Protein AF-A0A7W8XB85-F1 (afdb_monomer_lite)

Radius of gyration: 30.79 Å; chains: 1; bounding box: 82×62×86 Å

Organism: NCBI:txid56731

Foldseek 3Di:
DDDPPPPLADPVVLVLLLLLLLLLLLCLVVNLVDDFPLDDPTPSVVVCVVLQNDPVSSVVSNVSNVVVSVVCPDPVNLVVLVVVCVVVVHDDDPVSSRNSSSVVSVVSSVVSNPCVVRRVNYPLLCDSSSVNDPPPPPPPPDDDDDDDDDDDDDDDDDDDDDDDDDDDDDDDDDDDDDDDDDDDDDDDDDDDDD

Sequence (194 aa):
MAKRNGRGGDVVEMELDLEAGWACQLLAKFGARSDLNLDGDCPGL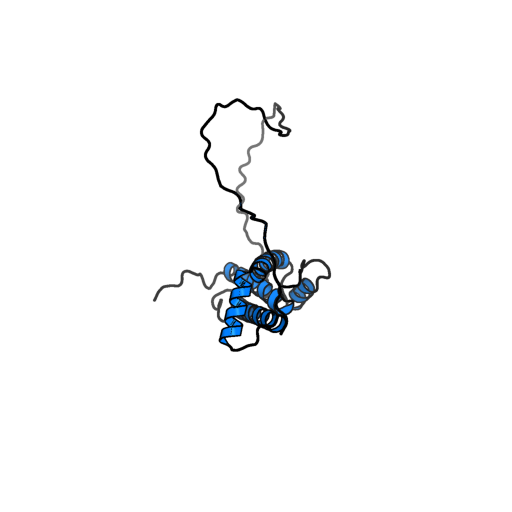TYLLKNGVPASHVDVIRANYLAELTIARSAGFEDGIRRLIYQFDIADTAVNRERAMSKMFEGRAAALLDIDDRHDLVDRSLSEFTGGGRSNKFVVEGKPVEVEPVAASSLMLAKESKPAPTATGYPAARENRLPRPLTARGAERQNGSG

Structure (mmCIF, N/CA/C/O backbone):
data_AF-A0A7W8XB85-F1
#
_entry.id   AF-A0A7W8XB85-F1
#
loop_
_atom_site.group_PDB
_atom_site.id
_atom_site.type_symbol
_atom_site.label_atom_id
_atom_site.label_alt_id
_atom_site.label_comp_id
_atom_site.label_asym_id
_atom_site.label_entity_id
_atom_site.label_seq_id
_atom_site.pdbx_PDB_ins_code
_atom_site.Cartn_x
_atom_site.Cartn_y
_atom_site.Cartn_z
_atom_site.occupancy
_atom_site.B_iso_or_equiv
_atom_site.auth_seq_id
_atom_site.auth_comp_id
_atom_site.auth_asym_id
_atom_site.auth_atom_id
_atom_site.pdbx_PDB_model_num
ATOM 1 N N . MET A 1 1 ? -15.707 17.750 -22.652 1.00 37.41 1 MET A N 1
ATOM 2 C CA . MET A 1 1 ? -14.739 16.705 -22.260 1.00 37.41 1 MET A CA 1
ATOM 3 C C . MET A 1 1 ? -13.439 17.389 -21.878 1.00 37.41 1 MET A C 1
ATOM 5 O O . MET A 1 1 ? -12.815 17.995 -22.739 1.00 37.41 1 MET A O 1
ATOM 9 N N . ALA A 1 2 ? -13.095 17.402 -20.592 1.00 37.44 2 ALA A N 1
ATOM 10 C CA . ALA A 1 2 ? -11.844 17.986 -20.123 1.00 37.44 2 ALA A CA 1
ATOM 11 C C . ALA A 1 2 ? -10.722 16.967 -20.344 1.00 37.44 2 ALA A C 1
ATOM 13 O O . ALA A 1 2 ? -10.790 15.847 -19.844 1.00 37.44 2 ALA A O 1
ATOM 14 N N . LYS A 1 3 ? -9.718 17.350 -21.133 1.00 45.84 3 LYS A N 1
ATOM 15 C CA . LYS A 1 3 ? -8.483 16.589 -21.314 1.00 45.84 3 LYS A CA 1
ATOM 16 C C . LYS A 1 3 ? -7.807 16.544 -19.941 1.00 45.84 3 LYS A C 1
ATOM 18 O O . LYS A 1 3 ? -7.410 17.580 -19.415 1.00 45.84 3 LYS A O 1
ATOM 23 N N . ARG A 1 4 ? -7.806 15.372 -19.307 1.00 50.88 4 ARG A N 1
ATOM 24 C CA . ARG A 1 4 ? -7.157 15.143 -18.014 1.00 50.88 4 ARG A CA 1
ATOM 25 C C . ARG A 1 4 ? -5.666 15.402 -18.240 1.00 50.88 4 ARG A C 1
ATOM 27 O O . ARG A 1 4 ? -5.024 14.650 -18.956 1.00 50.88 4 ARG A O 1
ATOM 34 N N . ASN A 1 5 ? -5.134 16.497 -17.704 1.00 45.38 5 ASN A N 1
ATOM 35 C CA . ASN A 1 5 ? -3.742 16.921 -17.911 1.00 45.38 5 ASN A CA 1
ATOM 36 C C . ASN A 1 5 ? -2.712 16.055 -17.154 1.00 45.38 5 ASN A C 1
ATOM 38 O O . ASN A 1 5 ? -1.579 16.484 -16.971 1.00 45.38 5 ASN A O 1
ATOM 42 N N . GLY A 1 6 ? -3.075 14.844 -16.726 1.00 51.81 6 GLY A N 1
ATOM 43 C CA . GLY A 1 6 ? -2.081 13.826 -16.411 1.00 51.81 6 GLY A CA 1
ATOM 44 C C . GLY A 1 6 ? -1.665 13.197 -17.730 1.00 51.81 6 GLY A C 1
ATOM 45 O O . GLY A 1 6 ? -2.524 12.700 -18.460 1.00 51.81 6 GLY A O 1
ATOM 46 N N . ARG A 1 7 ? -0.379 13.240 -18.082 1.00 60.97 7 ARG A N 1
ATOM 47 C CA . ARG A 1 7 ? 0.132 12.370 -19.144 1.00 60.97 7 ARG A CA 1
ATOM 48 C C . ARG A 1 7 ? -0.068 10.934 -18.652 1.00 60.97 7 ARG A C 1
ATOM 50 O O . ARG A 1 7 ? 0.812 10.396 -18.006 1.00 60.97 7 ARG A O 1
ATOM 57 N N . GLY A 1 8 ? -1.196 10.303 -18.975 1.00 59.91 8 GLY A N 1
ATOM 58 C CA . GLY A 1 8 ? -1.453 8.883 -18.681 1.00 59.91 8 GLY A CA 1
ATOM 59 C C . GLY A 1 8 ? -0.491 7.913 -19.383 1.00 59.91 8 GLY A C 1
ATOM 60 O O . GLY A 1 8 ? -0.715 6.716 -19.359 1.00 59.91 8 GLY A O 1
ATOM 61 N N . GLY A 1 9 ? 0.551 8.435 -20.038 1.00 71.44 9 GLY A N 1
ATOM 62 C CA . GLY A 1 9 ? 1.667 7.690 -20.608 1.00 71.44 9 GLY A CA 1
ATOM 63 C C . GLY A 1 9 ? 3.018 8.043 -19.970 1.00 71.44 9 GLY A C 1
ATOM 64 O O . GLY A 1 9 ? 4.046 7.765 -20.579 1.00 71.44 9 GLY A O 1
ATOM 65 N N . ASP A 1 10 ? 3.047 8.716 -18.811 1.00 86.50 10 ASP A N 1
ATOM 66 C CA . ASP A 1 10 ? 4.295 9.008 -18.098 1.00 86.50 10 ASP A CA 1
ATOM 67 C C . ASP A 1 10 ? 4.676 7.862 -17.151 1.00 86.50 10 ASP A C 1
ATOM 69 O O . ASP A 1 10 ? 3.994 7.579 -16.168 1.00 86.50 10 ASP A O 1
ATOM 73 N N . VAL A 1 11 ? 5.804 7.226 -17.453 1.00 90.31 11 VAL A N 1
ATOM 74 C CA . VAL A 1 11 ? 6.393 6.139 -16.662 1.00 90.31 11 VAL A CA 1
ATOM 75 C C . VAL A 1 11 ? 6.731 6.590 -15.247 1.00 90.31 11 VAL A C 1
ATOM 77 O O . VAL A 1 11 ? 6.597 5.800 -14.320 1.00 90.31 11 VAL A O 1
ATOM 80 N N . VAL A 1 12 ? 7.146 7.846 -15.061 1.00 91.25 12 VAL A N 1
ATOM 81 C CA . VAL A 1 12 ? 7.531 8.343 -13.734 1.00 91.25 12 VAL A CA 1
ATOM 82 C C . VAL A 1 12 ? 6.317 8.395 -12.810 1.00 91.25 12 VAL A C 1
ATOM 84 O O . VAL A 1 12 ? 6.398 7.945 -11.673 1.00 91.25 12 VAL A O 1
ATOM 87 N N . GLU A 1 13 ? 5.176 8.874 -13.306 1.00 91.06 13 GLU A N 1
ATOM 88 C CA . GLU A 1 13 ? 3.926 8.903 -12.536 1.00 91.06 13 GLU A CA 1
ATOM 89 C C . GLU A 1 13 ? 3.446 7.487 -12.189 1.00 91.06 13 GLU A C 1
ATOM 91 O O . GLU A 1 13 ? 3.010 7.238 -11.064 1.00 91.06 13 GLU A O 1
ATOM 96 N N . MET A 1 14 ? 3.591 6.538 -13.120 1.00 93.31 14 MET A N 1
ATOM 97 C CA . MET A 1 14 ? 3.318 5.124 -12.852 1.00 93.31 14 MET A CA 1
ATOM 98 C C . MET A 1 14 ? 4.218 4.570 -11.744 1.00 93.31 14 MET A C 1
ATOM 100 O O . MET A 1 14 ? 3.726 3.907 -10.836 1.00 93.31 14 MET A O 1
ATOM 104 N N . GLU A 1 15 ? 5.521 4.842 -11.781 1.00 94.81 15 GLU A N 1
ATOM 105 C CA . GLU A 1 15 ? 6.451 4.363 -10.753 1.00 94.81 15 GLU A CA 1
ATOM 106 C C . GLU A 1 15 ? 6.145 4.959 -9.376 1.00 94.81 15 GLU A C 1
ATOM 108 O O . GLU A 1 15 ? 6.148 4.223 -8.391 1.00 94.81 15 GLU A O 1
ATOM 113 N N . LEU A 1 16 ? 5.786 6.245 -9.304 1.00 95.19 16 LEU A N 1
ATOM 114 C CA . LEU A 1 16 ? 5.359 6.885 -8.055 1.00 95.19 16 LEU A CA 1
ATOM 115 C C . LEU A 1 16 ? 4.097 6.227 -7.476 1.00 95.19 16 LEU A C 1
ATOM 117 O O . LEU A 1 16 ? 4.018 5.973 -6.270 1.00 95.19 16 LEU A O 1
ATOM 121 N N . ASP A 1 17 ? 3.118 5.915 -8.331 1.00 95.81 17 ASP A N 1
ATOM 122 C CA . ASP A 1 17 ? 1.921 5.171 -7.933 1.00 95.81 17 ASP A CA 1
ATOM 123 C C . ASP A 1 17 ? 2.278 3.776 -7.403 1.00 95.81 17 ASP A C 1
ATOM 125 O O . ASP A 1 17 ? 1.762 3.365 -6.362 1.00 95.81 17 ASP A O 1
ATOM 129 N N . LEU A 1 18 ? 3.185 3.060 -8.074 1.00 97.12 18 LEU A N 1
ATOM 130 C CA . LEU A 1 18 ? 3.628 1.731 -7.652 1.00 97.12 18 LEU A CA 1
ATOM 131 C C . LEU A 1 18 ? 4.366 1.766 -6.315 1.00 97.12 18 LEU A C 1
ATOM 133 O O . LEU A 1 18 ? 4.088 0.946 -5.438 1.00 97.12 18 LEU A O 1
ATOM 137 N N . GLU A 1 19 ? 5.260 2.731 -6.116 1.00 98.31 19 GLU A N 1
ATOM 138 C CA . GLU A 1 19 ? 5.970 2.924 -4.851 1.00 98.31 19 GLU A CA 1
ATOM 139 C C . GLU A 1 19 ? 4.998 3.210 -3.696 1.00 98.31 19 GLU A C 1
ATOM 141 O O . GLU A 1 19 ? 5.117 2.630 -2.611 1.00 98.31 19 GLU A O 1
ATOM 146 N N . ALA A 1 20 ? 4.003 4.073 -3.922 1.00 98.19 20 ALA A N 1
ATOM 147 C CA . ALA A 1 20 ? 2.946 4.348 -2.951 1.00 98.19 20 ALA A CA 1
ATOM 148 C C . ALA A 1 20 ? 2.038 3.123 -2.720 1.00 98.19 20 ALA A C 1
ATOM 150 O O . ALA A 1 20 ? 1.628 2.844 -1.586 1.00 98.19 20 ALA A O 1
ATOM 151 N N . GLY A 1 21 ? 1.753 2.360 -3.776 1.00 98.19 21 GLY A N 1
ATOM 152 C CA . GLY A 1 21 ? 0.971 1.128 -3.731 1.00 98.19 21 GLY A CA 1
ATOM 153 C C . GLY A 1 21 ? 1.638 0.057 -2.875 1.00 98.19 21 GLY A C 1
ATOM 154 O O . GLY A 1 21 ? 0.997 -0.515 -1.992 1.00 98.19 21 GLY A O 1
ATOM 155 N N . TRP A 1 22 ? 2.944 -0.149 -3.045 1.00 98.56 22 TRP A N 1
ATOM 156 C CA . TRP A 1 22 ? 3.726 -1.077 -2.226 1.00 98.56 22 TRP A CA 1
ATOM 157 C C . TRP A 1 22 ? 3.817 -0.648 -0.761 1.00 98.56 22 TRP A C 1
ATOM 159 O O . TRP A 1 22 ? 3.705 -1.495 0.129 1.00 98.56 22 TRP A O 1
ATOM 169 N N . ALA A 1 23 ? 3.935 0.652 -0.482 1.00 98.38 23 ALA A N 1
ATOM 170 C CA . ALA A 1 23 ? 3.855 1.169 0.884 1.00 98.38 23 ALA A CA 1
ATOM 171 C C . ALA A 1 23 ? 2.489 0.874 1.537 1.00 98.38 23 ALA A C 1
ATOM 173 O O . ALA A 1 23 ? 2.431 0.395 2.675 1.00 98.38 23 ALA A O 1
ATOM 174 N N . CYS A 1 24 ? 1.387 1.071 0.803 1.00 98.38 24 CYS A N 1
ATOM 175 C CA . CYS A 1 24 ? 0.048 0.691 1.262 1.00 98.38 24 CYS A CA 1
ATOM 176 C C . CYS A 1 24 ? -0.069 -0.827 1.474 1.00 98.38 24 CYS A C 1
ATOM 178 O O . CYS A 1 24 ? -0.640 -1.268 2.471 1.00 98.38 24 CYS A O 1
ATOM 180 N N . GLN A 1 25 ? 0.521 -1.635 0.590 1.00 98.31 25 GLN A N 1
ATOM 181 C CA . GLN A 1 25 ? 0.510 -3.094 0.694 1.00 98.31 25 GLN A CA 1
ATOM 182 C C . GLN A 1 25 ? 1.237 -3.591 1.953 1.00 98.31 25 GLN A C 1
ATOM 184 O O . GLN A 1 25 ? 0.784 -4.541 2.598 1.00 98.31 25 GLN A O 1
ATOM 189 N N . LEU A 1 26 ? 2.335 -2.937 2.351 1.00 98.31 26 LEU A N 1
ATOM 190 C CA . LEU A 1 26 ? 3.020 -3.226 3.614 1.00 98.31 26 LEU A CA 1
ATOM 191 C C . LEU A 1 26 ? 2.108 -2.969 4.819 1.00 98.31 26 LEU A C 1
ATOM 193 O O . LEU A 1 26 ? 2.002 -3.833 5.689 1.00 98.31 26 LEU A O 1
ATOM 197 N N . LEU A 1 27 ? 1.400 -1.837 4.850 1.00 97.75 27 LEU A N 1
ATOM 198 C CA . LEU A 1 27 ? 0.444 -1.523 5.921 1.00 97.75 27 LEU A CA 1
ATOM 199 C C . LEU A 1 27 ? -0.750 -2.478 5.935 1.00 97.75 27 LEU A C 1
ATOM 201 O O . LEU A 1 27 ? -1.184 -2.903 7.004 1.00 97.75 27 LEU A O 1
ATOM 205 N N . ALA A 1 28 ? -1.253 -2.866 4.764 1.00 97.75 28 ALA A N 1
ATOM 206 C CA . ALA A 1 28 ? -2.318 -3.854 4.650 1.00 97.75 28 ALA A CA 1
ATOM 207 C C . ALA A 1 28 ? -1.889 -5.211 5.231 1.00 97.75 28 ALA A C 1
ATOM 209 O O . ALA A 1 28 ? -2.646 -5.841 5.972 1.00 97.75 28 ALA A O 1
ATOM 210 N N . LYS A 1 29 ? -0.658 -5.640 4.925 1.00 97.19 29 LYS A N 1
ATOM 211 C CA . LYS A 1 29 ? -0.136 -6.963 5.283 1.00 97.19 29 LYS A CA 1
ATOM 212 C C . LYS A 1 29 ? 0.361 -7.073 6.722 1.00 97.19 29 LYS A C 1
ATOM 214 O O . LYS A 1 29 ? 0.106 -8.089 7.366 1.00 97.19 29 LYS A O 1
ATOM 219 N N . PHE A 1 30 ? 1.118 -6.087 7.190 1.00 96.50 30 PHE A N 1
ATOM 220 C CA . PHE A 1 30 ? 1.786 -6.119 8.495 1.00 96.50 30 PHE A CA 1
ATOM 221 C C . PHE A 1 30 ? 1.064 -5.274 9.552 1.00 96.50 30 PHE A C 1
ATOM 223 O O . PHE A 1 30 ? 1.356 -5.404 10.737 1.00 96.50 30 PHE A O 1
ATOM 230 N N . GLY A 1 31 ? 0.093 -4.456 9.140 1.00 94.50 31 GLY A N 1
ATOM 231 C CA . GLY A 1 31 ? -0.641 -3.556 10.020 1.00 94.50 31 GLY A CA 1
ATOM 232 C C . GLY A 1 31 ? 0.149 -2.292 10.362 1.00 94.50 31 GLY A C 1
ATOM 233 O O . GLY A 1 31 ? 1.374 -2.243 10.291 1.00 94.50 31 GLY A O 1
ATOM 234 N N . ALA A 1 32 ? -0.560 -1.251 10.797 1.00 92.56 32 ALA A N 1
ATOM 235 C CA . ALA A 1 32 ? 0.059 0.020 11.182 1.00 92.56 32 ALA A CA 1
ATOM 236 C C . ALA A 1 32 ? 0.695 0.003 12.584 1.00 92.56 32 ALA A C 1
ATOM 238 O O . ALA A 1 32 ? 1.202 1.018 13.054 1.00 92.56 32 ALA A O 1
ATOM 239 N N . ARG A 1 33 ? 0.655 -1.123 13.304 1.00 88.62 33 ARG A N 1
ATOM 240 C CA . ARG A 1 33 ? 1.256 -1.251 14.644 1.00 88.62 33 ARG A CA 1
ATOM 241 C C . ARG A 1 33 ? 2.700 -1.729 14.612 1.00 88.62 33 ARG A C 1
ATOM 243 O O . ARG A 1 33 ? 3.410 -1.548 15.592 1.00 88.62 33 ARG A O 1
ATOM 250 N N . SER A 1 34 ? 3.129 -2.312 13.500 1.00 87.75 34 SER A N 1
ATOM 251 C CA . SER A 1 34 ? 4.498 -2.775 13.318 1.00 87.75 34 SER A CA 1
ATOM 252 C C . SER A 1 34 ? 5.376 -1.664 12.752 1.00 87.75 34 SER A C 1
ATOM 254 O O . SER A 1 34 ? 4.950 -0.896 11.894 1.00 87.75 34 SER A O 1
ATOM 256 N N . ASP A 1 35 ? 6.618 -1.587 13.221 1.00 91.88 35 ASP A N 1
ATOM 257 C CA . ASP A 1 35 ? 7.646 -0.735 12.629 1.00 91.88 35 ASP A CA 1
ATOM 258 C C . ASP A 1 35 ? 8.537 -1.603 11.735 1.00 91.88 35 ASP A C 1
ATOM 260 O O . ASP A 1 35 ? 9.239 -2.495 12.212 1.00 91.88 35 ASP A O 1
ATOM 264 N N . LEU A 1 36 ? 8.477 -1.373 10.423 1.00 94.00 36 LEU A N 1
ATOM 265 C CA . LEU A 1 36 ? 9.316 -2.055 9.442 1.00 94.00 36 LEU A CA 1
ATOM 266 C C . LEU A 1 36 ? 10.454 -1.116 9.044 1.00 94.00 36 LEU A C 1
ATOM 268 O O . LEU A 1 36 ? 10.211 -0.058 8.471 1.00 94.00 36 LEU A O 1
ATOM 272 N N . ASN A 1 37 ? 11.693 -1.506 9.337 1.00 91.56 37 ASN A N 1
ATOM 273 C CA . ASN A 1 37 ? 12.877 -0.748 8.920 1.00 91.56 37 ASN A CA 1
ATOM 274 C C . ASN A 1 37 ? 13.214 -0.937 7.429 1.00 91.56 37 ASN A C 1
ATOM 276 O O . ASN A 1 37 ? 13.865 -0.071 6.859 1.00 91.56 37 ASN A O 1
ATOM 280 N N . LEU A 1 38 ? 12.739 -2.027 6.812 1.00 95.06 38 LEU A N 1
ATOM 281 C CA . LEU A 1 38 ? 13.033 -2.446 5.435 1.00 95.06 38 LEU A CA 1
ATOM 282 C C . LEU A 1 38 ? 14.535 -2.609 5.135 1.00 95.06 38 LEU A C 1
ATOM 284 O O . LEU A 1 38 ? 14.962 -2.387 4.010 1.00 95.06 38 LEU A O 1
ATOM 288 N N . ASP A 1 39 ? 15.309 -3.061 6.126 1.00 92.25 39 ASP A N 1
ATOM 289 C CA . ASP A 1 39 ? 16.739 -3.376 5.996 1.00 92.25 39 ASP A CA 1
ATOM 290 C C . ASP A 1 39 ? 17.039 -4.837 6.345 1.00 92.25 39 ASP A C 1
ATOM 292 O O . ASP A 1 39 ? 16.340 -5.443 7.159 1.00 92.25 39 ASP A O 1
ATOM 296 N N . GLY A 1 40 ? 18.128 -5.382 5.792 1.00 92.44 40 GLY A N 1
ATOM 297 C CA . GLY A 1 40 ? 18.650 -6.706 6.152 1.00 92.44 40 GLY A CA 1
ATOM 298 C C . GLY A 1 40 ? 17.584 -7.805 6.081 1.00 92.44 40 GLY A C 1
ATOM 299 O O . GLY A 1 40 ? 16.899 -7.953 5.074 1.00 92.44 40 GLY A O 1
ATOM 300 N N . ASP A 1 41 ? 17.400 -8.541 7.177 1.00 92.88 41 ASP A N 1
ATOM 301 C CA . ASP A 1 41 ? 16.441 -9.652 7.262 1.00 92.88 41 ASP A CA 1
ATOM 302 C C . ASP A 1 41 ? 15.005 -9.207 7.619 1.00 92.88 41 ASP A C 1
ATOM 304 O O . ASP A 1 41 ? 14.196 -9.994 8.121 1.00 92.88 41 ASP A O 1
ATOM 308 N N . CYS A 1 42 ? 14.654 -7.937 7.383 1.00 96.50 42 CYS A N 1
ATOM 309 C CA . CYS A 1 42 ? 13.312 -7.424 7.648 1.00 96.50 42 CYS A CA 1
ATOM 310 C C . CYS A 1 42 ? 12.242 -8.235 6.884 1.00 96.50 42 CYS A C 1
ATOM 312 O O . CYS A 1 42 ? 12.333 -8.378 5.657 1.00 96.50 42 CYS A O 1
ATOM 314 N N . PRO A 1 43 ? 11.165 -8.700 7.553 1.00 96.88 43 PRO A N 1
ATOM 315 C CA . PRO A 1 43 ? 10.066 -9.396 6.883 1.00 96.88 43 PRO A CA 1
ATOM 316 C C . PRO A 1 43 ? 9.398 -8.559 5.787 1.00 96.88 43 PRO A C 1
ATOM 318 O O . PRO A 1 43 ? 8.973 -9.109 4.772 1.00 96.88 43 PRO A O 1
ATOM 321 N N . GLY A 1 44 ? 9.335 -7.235 5.975 1.00 97.44 44 GLY A N 1
ATOM 322 C CA . GLY A 1 44 ? 8.824 -6.297 4.977 1.00 97.44 44 GLY A CA 1
ATOM 323 C C . GLY A 1 44 ? 9.696 -6.260 3.724 1.00 97.44 44 GLY A C 1
ATOM 324 O O . GLY A 1 44 ? 9.176 -6.415 2.623 1.00 97.44 44 GLY A O 1
ATOM 325 N N . LEU A 1 45 ? 11.020 -6.161 3.885 1.00 98.00 45 LEU A N 1
ATOM 326 C CA . LEU A 1 45 ? 11.959 -6.188 2.760 1.00 98.00 45 LEU A CA 1
ATOM 327 C C . LEU A 1 45 ? 11.895 -7.526 2.018 1.00 98.00 45 LEU A C 1
ATOM 329 O O . LEU A 1 45 ? 11.735 -7.564 0.800 1.00 98.00 45 LEU A O 1
ATOM 333 N N . THR A 1 46 ? 11.927 -8.632 2.764 1.00 97.88 46 THR A N 1
ATOM 334 C CA . THR A 1 46 ? 11.785 -9.981 2.199 1.00 97.88 46 THR A CA 1
ATOM 335 C C . THR A 1 46 ? 10.485 -10.119 1.409 1.00 97.88 46 THR A C 1
ATOM 337 O O . THR A 1 46 ? 10.465 -10.751 0.354 1.00 97.88 46 THR A O 1
ATOM 340 N N . TYR A 1 47 ? 9.389 -9.541 1.908 1.00 98.00 47 TYR A N 1
ATOM 341 C CA . TYR A 1 47 ? 8.111 -9.539 1.209 1.00 98.00 47 TYR A CA 1
ATOM 342 C C . TYR A 1 47 ? 8.181 -8.745 -0.099 1.00 98.00 47 TYR A C 1
ATOM 344 O O . TYR A 1 47 ? 7.808 -9.299 -1.127 1.00 98.00 47 TYR A O 1
ATOM 352 N N . LEU A 1 48 ? 8.698 -7.513 -0.096 1.00 97.94 48 LEU A N 1
ATOM 353 C CA . LEU A 1 48 ? 8.822 -6.699 -1.313 1.00 97.94 48 LEU A CA 1
ATOM 354 C C . LEU A 1 48 ? 9.619 -7.434 -2.403 1.00 97.94 48 LEU A C 1
ATOM 356 O O . LEU A 1 48 ? 9.114 -7.645 -3.505 1.00 97.94 48 LEU A O 1
ATOM 360 N N . LEU A 1 49 ? 10.819 -7.914 -2.066 1.00 96.94 49 LEU A N 1
ATOM 361 C CA . LEU A 1 49 ? 11.708 -8.573 -3.028 1.00 96.94 49 LEU A CA 1
ATOM 362 C C . LEU A 1 49 ? 11.099 -9.865 -3.591 1.00 96.94 49 LEU A C 1
ATOM 364 O O . LEU A 1 49 ? 11.182 -10.123 -4.790 1.00 96.94 49 LEU A O 1
ATOM 368 N N . LYS A 1 50 ? 10.424 -10.665 -2.752 1.00 97.12 50 LYS A N 1
ATOM 369 C CA . LYS A 1 50 ? 9.728 -11.884 -3.205 1.00 97.12 50 LYS A CA 1
ATOM 370 C C . LYS A 1 50 ? 8.577 -11.606 -4.168 1.00 97.12 50 LYS A C 1
ATOM 372 O O . LYS A 1 50 ? 8.208 -12.508 -4.912 1.00 97.12 50 LYS A O 1
ATOM 377 N N . ASN A 1 51 ? 8.008 -10.403 -4.143 1.00 96.56 51 ASN A N 1
ATOM 378 C CA . ASN A 1 51 ? 6.942 -10.001 -5.058 1.00 96.56 51 ASN A CA 1
ATOM 379 C C . ASN A 1 51 ? 7.461 -9.163 -6.240 1.00 96.56 51 ASN A C 1
ATOM 381 O O . ASN A 1 51 ? 6.668 -8.530 -6.928 1.00 96.56 51 ASN A O 1
ATOM 385 N N . GLY A 1 52 ? 8.774 -9.175 -6.496 1.00 94.88 52 GLY A N 1
ATOM 386 C CA . GLY A 1 52 ? 9.356 -8.564 -7.692 1.00 94.88 52 GLY A CA 1
ATOM 387 C C . GLY A 1 52 ? 9.592 -7.058 -7.597 1.00 94.88 52 GLY A C 1
ATOM 388 O O . GLY A 1 52 ? 9.879 -6.437 -8.613 1.00 94.88 52 GLY A O 1
ATOM 389 N N . VAL A 1 53 ? 9.509 -6.464 -6.402 1.00 96.81 53 VAL A N 1
ATOM 390 C CA . VAL A 1 53 ? 9.899 -5.062 -6.205 1.00 96.81 53 VAL A CA 1
ATOM 391 C C . VAL A 1 53 ? 11.406 -4.921 -6.437 1.00 96.81 53 VAL A C 1
ATOM 393 O O . VAL A 1 53 ? 12.178 -5.605 -5.753 1.00 96.81 53 VAL A O 1
ATOM 396 N N . PRO A 1 54 ? 11.856 -4.044 -7.352 1.00 96.19 54 PRO A N 1
ATOM 397 C CA . PRO A 1 54 ? 13.280 -3.845 -7.574 1.00 96.19 54 PRO A CA 1
ATOM 398 C C . PRO A 1 54 ? 13.948 -3.193 -6.358 1.00 96.19 54 PRO A C 1
ATOM 400 O O . PRO A 1 54 ? 13.400 -2.283 -5.732 1.00 96.19 54 PRO A O 1
ATOM 403 N N . ALA A 1 55 ? 15.164 -3.639 -6.031 1.00 95.81 55 ALA A N 1
ATOM 404 C CA . ALA A 1 55 ? 15.898 -3.160 -4.858 1.00 95.81 55 ALA A CA 1
ATOM 405 C C . ALA A 1 55 ? 16.179 -1.643 -4.894 1.00 95.81 55 ALA A C 1
ATOM 407 O O . ALA A 1 55 ? 16.216 -1.005 -3.846 1.00 95.81 55 ALA A O 1
ATOM 408 N N . SER A 1 56 ? 16.319 -1.068 -6.092 1.00 95.88 56 SER A N 1
ATOM 409 C CA . SER A 1 56 ? 16.494 0.370 -6.349 1.00 95.88 56 SER A CA 1
ATOM 410 C C . SER A 1 56 ? 15.355 1.238 -5.799 1.00 95.88 56 SER A C 1
ATOM 412 O O . SER A 1 56 ? 15.598 2.386 -5.434 1.00 95.88 56 SER A O 1
ATOM 414 N N . HIS A 1 57 ? 14.138 0.699 -5.684 1.00 97.12 57 HIS A N 1
ATOM 415 C CA . HIS A 1 57 ? 12.958 1.434 -5.216 1.00 97.12 57 HIS A CA 1
ATOM 416 C C . HIS A 1 57 ? 12.681 1.268 -3.713 1.00 97.12 57 HIS A C 1
ATOM 418 O O . HIS A 1 57 ? 11.811 1.946 -3.162 1.00 97.12 57 HIS A O 1
ATOM 424 N N . VAL A 1 58 ? 13.407 0.386 -3.015 1.00 97.75 58 VAL A N 1
ATOM 425 C CA . VAL A 1 58 ? 13.122 0.045 -1.608 1.00 97.75 58 VAL A CA 1
ATOM 426 C C . VAL A 1 58 ? 13.200 1.263 -0.689 1.00 97.75 58 VAL A C 1
ATOM 428 O O . VAL A 1 58 ? 12.342 1.420 0.178 1.00 97.75 58 VAL A O 1
ATOM 431 N N . ASP A 1 59 ? 14.179 2.147 -0.878 1.00 97.50 59 ASP A N 1
ATOM 432 C CA . ASP A 1 59 ? 14.332 3.326 -0.018 1.00 97.50 59 ASP A CA 1
ATOM 433 C C . ASP A 1 59 ? 13.199 4.340 -0.207 1.00 97.50 59 ASP A C 1
ATOM 435 O O . ASP A 1 59 ? 12.731 4.936 0.767 1.00 97.50 59 ASP A O 1
ATOM 439 N N . VAL A 1 60 ? 12.687 4.482 -1.432 1.00 97.94 60 VAL A N 1
ATOM 440 C CA . VAL A 1 60 ? 11.531 5.346 -1.708 1.00 97.94 60 VAL A CA 1
ATOM 441 C C . VAL A 1 60 ? 10.257 4.739 -1.119 1.00 97.94 60 VAL A C 1
ATOM 443 O O . VAL A 1 60 ? 9.509 5.419 -0.414 1.00 97.94 60 VAL A O 1
ATOM 446 N N . ILE A 1 61 ? 10.054 3.429 -1.293 1.00 98.44 61 ILE A N 1
ATOM 447 C CA . ILE A 1 61 ? 8.938 2.697 -0.673 1.00 98.44 61 ILE A CA 1
ATOM 448 C C . ILE A 1 61 ? 8.990 2.813 0.852 1.00 98.44 61 ILE A C 1
ATOM 450 O O . ILE A 1 61 ? 7.954 2.990 1.491 1.00 98.44 61 ILE A O 1
ATOM 454 N N . ARG A 1 62 ? 10.182 2.764 1.453 1.00 98.06 62 ARG A N 1
ATOM 455 C CA . ARG A 1 62 ? 10.374 2.965 2.894 1.00 98.06 62 ARG A CA 1
ATOM 456 C C . ARG A 1 62 ? 9.927 4.351 3.336 1.00 98.06 62 ARG A C 1
ATOM 458 O O . ARG A 1 62 ? 9.209 4.463 4.329 1.00 98.06 62 ARG A O 1
ATOM 465 N N . ALA A 1 63 ? 10.323 5.395 2.612 1.00 97.88 63 ALA A N 1
ATOM 466 C CA . ALA A 1 63 ? 9.904 6.760 2.912 1.00 97.88 63 ALA A CA 1
ATOM 467 C C . ALA A 1 63 ? 8.372 6.899 2.844 1.00 97.88 63 ALA A C 1
ATOM 469 O O . ALA A 1 63 ? 7.758 7.411 3.785 1.00 97.88 63 ALA A O 1
ATOM 470 N N . ASN A 1 64 ? 7.751 6.352 1.795 1.00 98.06 64 ASN A N 1
ATOM 471 C CA . ASN A 1 64 ? 6.295 6.336 1.638 1.00 98.06 64 ASN A CA 1
ATOM 472 C C . ASN A 1 64 ? 5.608 5.544 2.760 1.00 98.06 64 ASN A C 1
ATOM 474 O O . ASN A 1 64 ? 4.631 6.013 3.343 1.00 98.06 64 ASN A O 1
ATOM 478 N N . TYR A 1 65 ? 6.147 4.378 3.123 1.00 98.31 65 TYR A N 1
ATOM 479 C CA . TYR A 1 65 ? 5.642 3.554 4.219 1.00 98.31 65 TYR A CA 1
ATO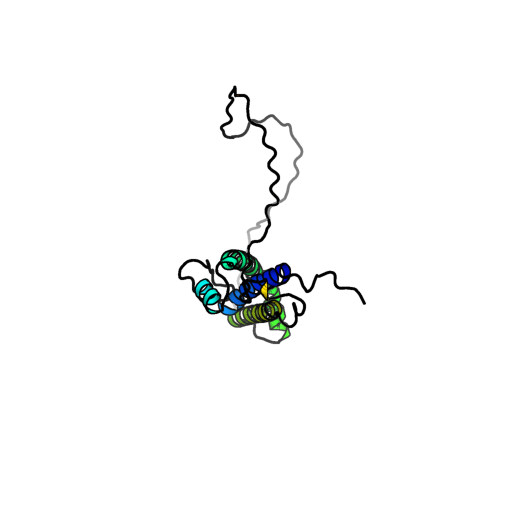M 480 C C . TYR A 1 65 ? 5.636 4.318 5.544 1.00 98.31 65 TYR A C 1
ATOM 482 O O . TYR A 1 65 ? 4.626 4.315 6.241 1.00 98.31 65 TYR A O 1
ATOM 490 N N . LEU A 1 66 ? 6.726 5.008 5.886 1.00 97.44 66 LEU A N 1
ATOM 491 C CA . LEU A 1 66 ? 6.822 5.770 7.135 1.00 97.44 66 LEU A CA 1
ATOM 492 C C . LEU A 1 66 ? 5.862 6.968 7.165 1.00 97.44 66 LEU A C 1
ATOM 494 O O . LEU A 1 66 ? 5.275 7.265 8.214 1.00 97.44 66 LEU A O 1
ATOM 498 N N . ALA A 1 67 ? 5.671 7.636 6.025 1.00 96.94 67 ALA A N 1
ATOM 499 C CA . ALA A 1 67 ? 4.701 8.718 5.896 1.00 96.94 67 ALA A CA 1
ATOM 500 C C . ALA A 1 67 ? 3.269 8.207 6.129 1.00 96.94 67 ALA A C 1
ATOM 502 O O . ALA A 1 67 ? 2.542 8.733 6.974 1.00 96.94 67 ALA A O 1
ATOM 503 N N . GLU A 1 68 ? 2.891 7.123 5.454 1.00 96.88 68 GLU A N 1
ATOM 504 C CA . GLU A 1 68 ? 1.577 6.492 5.600 1.00 96.88 68 GLU A CA 1
ATOM 505 C C . GLU A 1 68 ? 1.361 5.897 6.997 1.00 96.88 68 GLU A C 1
ATOM 507 O O . GLU A 1 68 ? 0.280 6.027 7.566 1.00 96.88 68 GLU A O 1
ATOM 512 N N . LEU A 1 69 ? 2.397 5.314 7.604 1.00 96.81 69 LEU A N 1
ATOM 513 C CA . LEU A 1 69 ? 2.366 4.801 8.975 1.00 96.81 69 LEU A CA 1
ATOM 514 C C . LEU A 1 69 ? 2.074 5.918 9.983 1.00 96.81 69 LEU A C 1
ATOM 516 O O . LEU A 1 69 ? 1.284 5.735 10.910 1.00 96.81 69 LEU A O 1
ATOM 520 N N . THR A 1 70 ? 2.680 7.090 9.782 1.00 97.19 70 THR A N 1
ATOM 521 C CA . THR A 1 70 ? 2.432 8.277 10.612 1.00 97.19 70 THR A CA 1
ATOM 522 C C . THR A 1 70 ? 0.974 8.725 10.501 1.00 97.19 70 THR A C 1
ATOM 524 O O . THR A 1 70 ? 0.336 9.009 11.516 1.00 97.19 70 THR A O 1
ATOM 527 N N . ILE A 1 71 ? 0.417 8.729 9.286 1.00 95.88 71 ILE A N 1
ATOM 528 C CA . ILE A 1 71 ? -0.994 9.061 9.044 1.00 95.88 71 ILE A CA 1
ATOM 529 C C . ILE A 1 71 ? -1.913 8.020 9.691 1.00 95.88 71 ILE A C 1
ATOM 531 O O . ILE A 1 71 ? -2.829 8.393 10.425 1.00 95.88 71 ILE A O 1
ATOM 535 N N . ALA A 1 72 ? -1.647 6.730 9.480 1.00 96.00 72 ALA A N 1
ATOM 536 C CA . ALA A 1 72 ? -2.447 5.619 9.995 1.00 96.00 72 ALA A CA 1
ATOM 537 C C . ALA A 1 72 ? -2.540 5.606 11.529 1.00 96.00 72 ALA A C 1
ATOM 539 O O . ALA A 1 72 ? -3.547 5.178 12.090 1.00 96.00 72 ALA A O 1
ATOM 540 N N . ARG A 1 73 ? -1.493 6.092 12.206 1.00 95.38 73 ARG A N 1
ATOM 541 C CA . ARG A 1 73 ? -1.417 6.215 13.671 1.00 95.38 73 ARG A CA 1
ATOM 542 C C . ARG A 1 73 ? -1.995 7.523 14.211 1.00 95.38 73 ARG A C 1
ATOM 544 O O . ARG A 1 73 ? -2.027 7.723 15.424 1.00 95.38 73 ARG A O 1
ATOM 551 N N . SER A 1 74 ? -2.416 8.439 13.343 1.00 96.88 74 SER A N 1
ATOM 552 C CA . SER A 1 74 ? -2.977 9.714 13.779 1.00 96.88 74 SER A CA 1
ATOM 553 C C . SER A 1 74 ? -4.380 9.536 14.368 1.00 96.88 74 SER A C 1
ATOM 555 O O . SER A 1 74 ? -5.176 8.721 13.899 1.00 96.88 74 SER A O 1
ATOM 557 N N . ALA A 1 75 ? -4.719 10.359 15.364 1.00 96.62 75 ALA A N 1
ATOM 558 C CA . ALA A 1 75 ? -6.042 10.332 15.991 1.00 96.62 75 ALA A CA 1
ATOM 559 C C . ALA A 1 75 ? -7.174 10.576 14.977 1.00 96.62 75 ALA A C 1
ATOM 561 O O . ALA A 1 75 ? -8.197 9.901 15.018 1.00 96.62 75 ALA A O 1
ATOM 562 N N . GLY A 1 76 ? -6.967 11.495 14.025 1.00 96.94 76 GLY A N 1
ATOM 563 C CA . GLY A 1 76 ? -7.958 11.786 12.988 1.00 96.94 76 GLY A CA 1
ATOM 564 C C . GLY A 1 76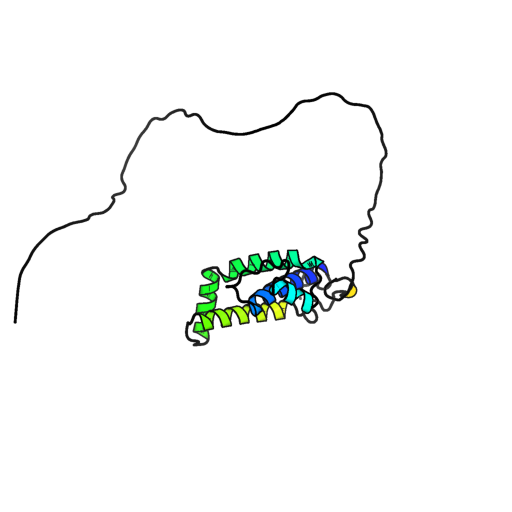 ? -8.221 10.592 12.071 1.00 96.94 76 GLY A C 1
ATOM 565 O O . GLY A 1 76 ? -9.366 10.337 11.698 1.00 96.94 76 GLY A O 1
ATOM 566 N N . PHE A 1 77 ? -7.178 9.825 11.751 1.00 95.88 77 PHE A N 1
ATOM 567 C CA . PHE A 1 77 ? -7.326 8.604 10.973 1.00 95.88 77 PHE A CA 1
ATOM 568 C C . PHE A 1 77 ? -8.058 7.515 11.770 1.00 95.88 77 PHE A C 1
ATOM 570 O O . PHE A 1 77 ? -9.010 6.919 11.263 1.00 95.88 77 PHE A O 1
ATOM 577 N N . GLU A 1 78 ? -7.684 7.295 13.036 1.00 95.44 78 GLU A N 1
ATOM 578 C CA . GLU A 1 78 ? -8.390 6.348 13.909 1.00 95.44 78 GLU A CA 1
ATOM 579 C C . GLU A 1 78 ? -9.876 6.694 14.072 1.00 95.44 78 GLU A C 1
ATOM 581 O O . GLU A 1 78 ? -10.727 5.803 14.025 1.00 95.44 78 GLU A O 1
ATOM 586 N N . ASP A 1 79 ? -10.207 7.976 14.227 1.00 97.25 79 ASP A N 1
ATOM 587 C CA . ASP A 1 79 ? -11.592 8.438 14.317 1.00 97.25 79 ASP A CA 1
ATOM 588 C C . ASP A 1 79 ? -12.359 8.209 13.010 1.00 97.25 79 ASP A C 1
ATOM 590 O O . ASP A 1 79 ? -13.538 7.847 13.042 1.00 97.25 79 ASP A O 1
ATOM 594 N N . GLY A 1 80 ? -11.697 8.352 11.858 1.00 96.81 80 GLY A N 1
ATOM 595 C CA . GLY A 1 80 ? -12.249 7.968 10.559 1.00 96.81 80 GLY A CA 1
ATOM 596 C C . GLY A 1 80 ? -12.598 6.479 10.499 1.00 96.81 80 GLY A C 1
ATOM 597 O O . GLY A 1 80 ? -13.709 6.121 10.105 1.00 96.81 80 GLY A O 1
ATOM 598 N N . ILE A 1 81 ? -11.699 5.614 10.978 1.00 97.50 81 ILE A N 1
ATOM 599 C CA . ILE A 1 81 ? -11.948 4.170 11.067 1.00 97.50 81 ILE A CA 1
ATOM 600 C C . ILE A 1 81 ? -13.110 3.861 12.019 1.00 97.50 81 ILE A C 1
ATOM 602 O O . ILE A 1 81 ? -13.979 3.070 11.657 1.00 97.50 81 ILE A O 1
ATOM 606 N N . ARG A 1 82 ? -13.180 4.500 13.197 1.00 97.25 82 ARG A N 1
ATOM 607 C CA . ARG A 1 82 ? -14.303 4.334 14.146 1.00 97.25 82 ARG A CA 1
ATOM 608 C C . ARG A 1 82 ? -15.648 4.698 13.517 1.00 97.25 82 ARG A C 1
ATOM 610 O O . ARG A 1 82 ? -16.627 3.978 13.693 1.00 97.25 82 ARG A O 1
ATOM 617 N N . ARG A 1 83 ? -15.700 5.793 12.754 1.00 96.94 83 ARG A N 1
ATOM 618 C CA . ARG A 1 83 ? -16.917 6.207 12.034 1.00 96.94 83 ARG A CA 1
ATOM 619 C C . ARG A 1 83 ? -17.307 5.206 10.952 1.00 96.94 83 ARG A C 1
ATOM 621 O O . ARG A 1 83 ? -18.487 4.894 10.827 1.00 96.94 83 ARG A O 1
ATOM 628 N N . LEU A 1 84 ? -16.330 4.690 10.207 1.00 95.06 84 LEU A N 1
ATOM 629 C CA . LEU A 1 84 ? -16.568 3.698 9.162 1.00 95.06 84 LEU A CA 1
ATOM 630 C C . LEU A 1 84 ? -17.155 2.410 9.746 1.00 95.06 84 LEU A C 1
ATOM 632 O O . LEU A 1 84 ? -18.185 1.946 9.276 1.00 95.06 84 LEU A O 1
ATOM 636 N N . ILE A 1 85 ? -16.543 1.846 10.792 1.00 96.94 85 ILE A N 1
ATOM 637 C CA . ILE A 1 85 ? -17.055 0.606 11.396 1.00 96.94 85 ILE A CA 1
ATOM 638 C C . ILE A 1 85 ? -18.447 0.803 12.006 1.00 96.94 85 ILE A C 1
ATOM 640 O O . ILE A 1 85 ? -19.289 -0.080 11.872 1.00 96.94 85 ILE A O 1
ATOM 644 N N . TYR A 1 86 ? -18.716 1.977 12.589 1.00 96.81 86 TYR A N 1
ATOM 645 C CA . TYR A 1 86 ? -20.041 2.333 13.091 1.00 96.81 86 TYR A CA 1
ATOM 646 C C . TYR A 1 86 ? -21.089 2.370 11.971 1.00 96.81 86 TYR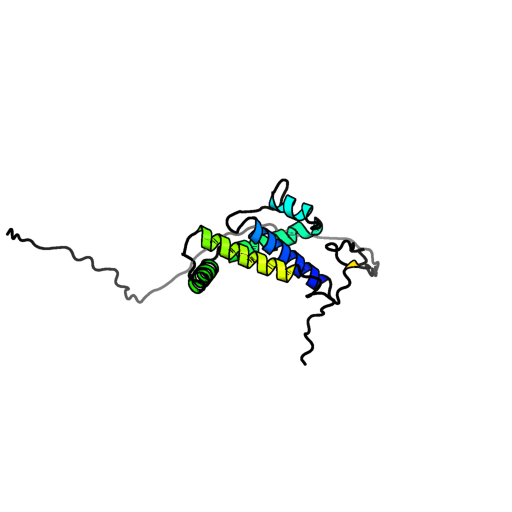 A C 1
ATOM 648 O O . TYR A 1 86 ? -22.180 1.847 12.145 1.00 96.81 86 TYR A O 1
ATOM 656 N N . GLN A 1 87 ? -20.755 2.926 10.800 1.00 96.62 87 GLN A N 1
ATOM 657 C CA . GLN A 1 87 ? -21.664 2.985 9.647 1.00 96.62 87 GLN A CA 1
ATOM 658 C C . GLN A 1 87 ? -22.116 1.599 9.159 1.00 96.62 87 GLN A C 1
ATOM 660 O O . GLN A 1 87 ? -23.197 1.475 8.590 1.00 96.62 87 GLN A O 1
ATOM 665 N N . PHE A 1 88 ? -21.292 0.573 9.364 1.00 95.44 88 PHE A N 1
ATOM 666 C CA . PHE A 1 88 ? -21.592 -0.809 8.988 1.00 95.44 88 PHE A CA 1
ATOM 667 C C . PHE A 1 88 ? -22.090 -1.662 10.165 1.00 95.44 88 PHE A C 1
ATOM 669 O O . PHE A 1 88 ? -22.097 -2.887 10.055 1.00 95.44 88 PHE A O 1
ATOM 676 N N . ASP A 1 89 ? -22.465 -1.042 11.291 1.00 96.62 89 ASP A N 1
ATOM 677 C CA . ASP A 1 89 ? -22.905 -1.720 12.520 1.00 96.62 89 ASP A CA 1
ATOM 678 C C . ASP A 1 89 ? -21.902 -2.777 13.030 1.00 96.62 89 ASP A C 1
ATOM 680 O O . ASP A 1 89 ? -22.253 -3.793 13.637 1.00 96.62 89 ASP A O 1
ATOM 684 N N . ILE A 1 90 ? -20.607 -2.542 12.799 1.00 96.50 90 ILE A N 1
ATOM 685 C CA . ILE A 1 90 ? -19.526 -3.400 13.281 1.00 96.50 90 ILE A CA 1
ATOM 686 C C . ILE A 1 90 ? -19.133 -2.940 14.687 1.00 96.50 90 ILE A C 1
ATOM 688 O O . ILE A 1 90 ? -18.816 -1.773 14.911 1.00 96.50 90 ILE A O 1
ATOM 692 N N . ALA A 1 91 ? -19.081 -3.877 15.637 1.00 97.38 91 ALA A N 1
ATOM 693 C CA . ALA A 1 91 ? -18.681 -3.587 17.013 1.00 97.38 91 ALA A CA 1
ATOM 694 C C . ALA A 1 91 ? -17.302 -2.902 17.085 1.00 97.38 91 ALA A C 1
ATOM 696 O O . ALA A 1 91 ? -16.324 -3.402 16.513 1.00 97.38 91 ALA A O 1
ATOM 697 N N . ASP A 1 92 ? -17.203 -1.803 17.843 1.00 97.31 92 ASP A N 1
ATOM 698 C CA . ASP A 1 92 ? -15.948 -1.065 18.018 1.00 97.31 92 ASP A CA 1
ATOM 699 C C . ASP A 1 92 ? -14.983 -1.805 18.952 1.00 97.31 92 ASP A C 1
ATOM 701 O O . ASP A 1 92 ? -14.933 -1.602 20.165 1.00 97.31 92 ASP A 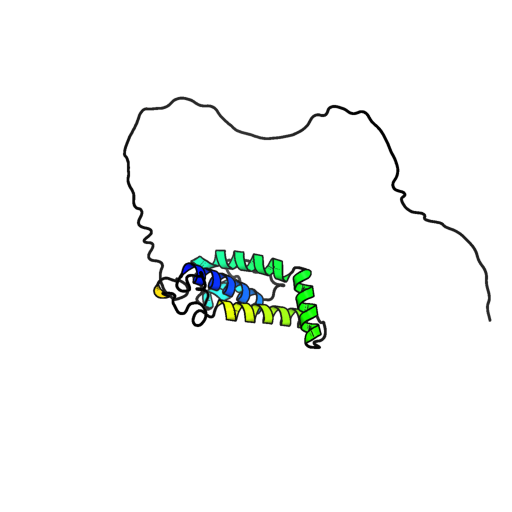O 1
ATOM 705 N N . THR A 1 93 ? -14.188 -2.690 18.356 1.00 96.81 93 THR A N 1
ATOM 706 C CA . THR A 1 93 ? -13.102 -3.406 19.025 1.00 96.81 93 THR A CA 1
ATOM 707 C C . THR A 1 93 ? -11.772 -3.068 18.366 1.00 96.81 93 THR A C 1
ATOM 709 O O . THR A 1 93 ? -11.708 -2.755 17.177 1.00 96.81 93 THR A O 1
ATOM 712 N N . ALA A 1 94 ? -10.674 -3.181 19.118 1.00 94.44 94 ALA A N 1
ATOM 713 C CA . ALA A 1 94 ? -9.334 -2.946 18.577 1.00 94.44 94 ALA A CA 1
ATOM 714 C C . ALA A 1 94 ? -9.034 -3.825 17.349 1.00 94.44 94 ALA A C 1
ATOM 716 O O . ALA A 1 94 ? -8.442 -3.343 16.389 1.00 94.44 94 ALA A O 1
ATOM 717 N N . VAL A 1 95 ? -9.494 -5.080 17.366 1.00 95.31 95 VAL A N 1
ATOM 718 C CA . VAL A 1 95 ? -9.328 -6.029 16.257 1.00 95.31 95 VAL A CA 1
ATOM 719 C C . VAL A 1 95 ? -10.122 -5.587 15.028 1.00 95.31 95 VAL A C 1
ATOM 721 O O . VAL A 1 95 ? -9.611 -5.652 13.914 1.00 95.31 95 VAL A O 1
ATOM 724 N N . ASN A 1 96 ? -11.354 -5.103 15.208 1.00 96.31 96 ASN A N 1
ATOM 725 C CA . ASN A 1 96 ? -12.168 -4.629 14.088 1.00 96.31 96 ASN A CA 1
ATOM 726 C C . ASN A 1 96 ? -11.616 -3.333 13.486 1.00 96.31 96 ASN A C 1
ATOM 728 O O . ASN A 1 96 ? -11.592 -3.209 12.265 1.00 96.31 96 ASN A O 1
ATOM 732 N N . ARG A 1 97 ? -11.104 -2.409 14.312 1.00 95.88 97 ARG A N 1
ATOM 733 C CA . ARG A 1 97 ? -10.412 -1.205 13.821 1.00 95.88 97 ARG A CA 1
ATOM 734 C C . ARG A 1 97 ? -9.171 -1.559 13.007 1.00 95.88 97 ARG A C 1
ATOM 736 O O . ARG A 1 97 ? -8.982 -1.024 11.921 1.00 95.88 97 ARG A O 1
ATOM 743 N N . GLU A 1 98 ? -8.358 -2.489 13.502 1.00 94.94 98 GLU A N 1
ATOM 744 C CA . GLU A 1 98 ? -7.161 -2.959 12.800 1.00 94.94 98 GLU A CA 1
ATOM 745 C C . GLU A 1 98 ? -7.515 -3.635 11.467 1.00 94.94 98 GLU A C 1
ATOM 747 O O . GLU A 1 98 ? -6.943 -3.292 10.437 1.00 94.94 98 GLU A O 1
ATOM 752 N N . ARG A 1 99 ? -8.541 -4.497 11.440 1.00 95.50 99 ARG A N 1
ATOM 753 C CA . ARG A 1 99 ? -9.039 -5.113 10.196 1.00 95.50 99 ARG A CA 1
ATOM 754 C C . ARG A 1 99 ? -9.571 -4.090 9.194 1.00 95.50 99 ARG A C 1
ATOM 756 O O . ARG A 1 99 ? -9.279 -4.206 8.006 1.00 95.50 99 ARG A O 1
ATOM 763 N N . ALA A 1 100 ? -10.347 -3.109 9.653 1.00 96.69 100 ALA A N 1
ATOM 764 C CA . ALA A 1 100 ? -10.884 -2.055 8.797 1.00 96.69 100 ALA A CA 1
ATOM 765 C C . ALA A 1 100 ? -9.758 -1.207 8.189 1.00 96.69 100 ALA A C 1
ATOM 767 O O . ALA A 1 100 ? -9.764 -0.942 6.989 1.00 96.69 100 ALA A O 1
ATOM 768 N N . MET A 1 101 ? -8.755 -0.854 8.994 1.00 97.06 101 MET A N 1
ATOM 769 C CA . MET A 1 101 ? -7.559 -0.157 8.530 1.00 97.06 101 MET A CA 1
ATOM 770 C C . MET A 1 101 ? -6.797 -0.979 7.485 1.00 97.06 101 MET A C 1
ATOM 772 O O . MET A 1 101 ? -6.530 -0.467 6.399 1.00 97.06 101 MET A O 1
ATOM 776 N N . SER A 1 102 ? -6.503 -2.255 7.761 1.00 96.44 102 SER A N 1
ATOM 777 C CA . SER A 1 102 ? -5.835 -3.139 6.796 1.00 96.44 102 SER A CA 1
ATOM 778 C C . SER A 1 102 ? -6.601 -3.225 5.478 1.00 96.44 102 SER A C 1
ATOM 780 O O . SER A 1 102 ? -5.991 -3.103 4.421 1.00 96.44 102 SER A O 1
ATOM 782 N N . LYS A 1 103 ? -7.934 -3.355 5.521 1.00 96.75 103 LYS A N 1
ATOM 783 C CA . LYS A 1 103 ? -8.777 -3.403 4.315 1.00 96.75 103 LYS A CA 1
ATOM 784 C C . LYS A 1 103 ? -8.796 -2.087 3.542 1.00 96.75 103 LYS A C 1
ATOM 786 O O . LYS A 1 103 ? -8.815 -2.104 2.315 1.00 96.75 103 LYS A O 1
ATOM 791 N N . MET A 1 104 ? -8.750 -0.951 4.234 1.00 96.69 104 MET A N 1
ATOM 792 C CA . MET A 1 104 ? -8.638 0.353 3.585 1.00 96.69 104 MET A CA 1
ATOM 793 C C . MET A 1 104 ? -7.305 0.485 2.832 1.00 96.69 104 MET A C 1
ATOM 795 O O . MET A 1 104 ? -7.290 0.917 1.681 1.00 96.69 104 MET A O 1
ATOM 799 N N . PHE A 1 105 ? -6.192 0.077 3.449 1.00 97.81 105 PHE A N 1
ATOM 800 C CA . PHE A 1 105 ? -4.884 0.071 2.787 1.00 97.81 105 PHE A CA 1
ATOM 801 C C . PHE A 1 105 ? -4.788 -0.969 1.670 1.00 97.81 105 PHE A C 1
ATOM 803 O O . PHE A 1 105 ? -4.178 -0.680 0.649 1.00 97.81 105 PHE A O 1
ATOM 810 N N . GLU A 1 106 ? -5.431 -2.128 1.813 1.00 98.12 106 GLU A N 1
ATOM 811 C CA . GLU A 1 106 ? -5.536 -3.139 0.753 1.00 98.12 106 GLU A CA 1
ATOM 812 C C . GLU A 1 106 ? -6.271 -2.582 -0.470 1.00 98.12 106 GLU A C 1
ATOM 814 O O . GLU A 1 106 ? -5.788 -2.720 -1.587 1.00 98.12 106 GLU A O 1
ATOM 819 N N . GLY A 1 107 ? -7.393 -1.881 -0.269 1.00 97.75 107 GLY A N 1
ATOM 820 C CA . GLY A 1 107 ? -8.116 -1.223 -1.359 1.00 97.75 107 GLY A CA 1
ATOM 821 C C . GLY A 1 107 ? -7.294 -0.123 -2.036 1.00 97.75 107 GLY A C 1
ATOM 822 O O . GLY A 1 107 ? -7.280 -0.028 -3.262 1.00 97.75 107 GLY A O 1
ATOM 823 N N . ARG A 1 108 ? -6.558 0.680 -1.254 1.00 97.44 108 ARG A N 1
ATOM 824 C CA . ARG A 1 108 ? -5.629 1.684 -1.800 1.00 97.44 108 ARG A CA 1
ATOM 825 C C . ARG A 1 108 ? -4.495 1.038 -2.588 1.00 97.44 108 ARG A C 1
ATOM 827 O O . ARG A 1 108 ? -4.202 1.498 -3.682 1.00 97.44 108 ARG A O 1
ATOM 834 N N . ALA A 1 109 ? -3.883 -0.017 -2.058 1.00 98.00 109 ALA A N 1
ATOM 835 C CA . ALA A 1 109 ? -2.829 -0.752 -2.742 1.00 98.00 109 ALA A CA 1
ATOM 836 C C . ALA A 1 109 ? -3.346 -1.356 -4.052 1.00 98.00 109 ALA A C 1
ATOM 838 O O . ALA A 1 109 ? -2.713 -1.166 -5.080 1.00 98.00 109 ALA A O 1
ATOM 839 N N . ALA A 1 110 ? -4.523 -1.989 -4.042 1.00 97.44 110 ALA A N 1
ATOM 840 C CA . ALA A 1 110 ? -5.147 -2.530 -5.247 1.00 97.44 110 ALA A CA 1
ATOM 841 C C . ALA A 1 110 ? -5.364 -1.445 -6.311 1.00 97.44 110 ALA A C 1
ATOM 843 O O . ALA A 1 110 ? -4.983 -1.639 -7.456 1.00 97.44 110 ALA A O 1
ATOM 844 N N . ALA A 1 111 ? -5.894 -0.282 -5.924 1.00 95.69 111 ALA A N 1
ATOM 845 C CA . ALA A 1 111 ? -6.078 0.830 -6.851 1.00 95.69 111 ALA A CA 1
ATOM 846 C C . ALA A 1 111 ? -4.746 1.393 -7.374 1.00 95.69 111 ALA A C 1
ATOM 848 O O . ALA A 1 111 ? -4.652 1.766 -8.535 1.00 95.69 111 ALA A O 1
ATOM 849 N N . LEU A 1 112 ? -3.712 1.485 -6.534 1.00 95.75 112 LEU A N 1
ATOM 850 C CA . LEU A 1 112 ? -2.419 2.055 -6.922 1.00 95.75 112 LEU A CA 1
ATOM 851 C C . LEU A 1 112 ? -1.579 1.104 -7.786 1.00 95.75 112 LEU A C 1
ATOM 853 O O . LEU A 1 112 ? -0.865 1.563 -8.671 1.00 95.75 112 LEU A O 1
ATOM 857 N N . LEU A 1 113 ? -1.690 -0.202 -7.539 1.00 95.06 113 LEU A N 1
ATOM 858 C CA . LEU A 1 113 ? -0.958 -1.255 -8.245 1.00 95.06 113 LEU A CA 1
ATOM 859 C C . LEU A 1 113 ? -1.670 -1.737 -9.521 1.00 95.06 113 LEU A C 1
ATOM 861 O O . LEU A 1 113 ? -1.090 -2.526 -10.266 1.00 95.06 113 LEU A O 1
ATOM 865 N N . ASP A 1 114 ? -2.896 -1.278 -9.791 1.00 92.56 114 ASP A N 1
ATOM 866 C CA . ASP A 1 114 ? -3.620 -1.570 -11.032 1.00 92.56 114 ASP A CA 1
ATOM 867 C C . ASP A 1 114 ? -3.084 -0.724 -12.199 1.00 92.56 114 ASP A C 1
ATOM 869 O O . ASP A 1 114 ? -3.626 0.319 -12.575 1.00 92.56 114 ASP A O 1
ATOM 873 N N . ILE A 1 115 ? -1.956 -1.175 -12.749 1.00 86.56 115 ILE A N 1
ATOM 874 C CA . ILE A 1 115 ? -1.289 -0.550 -13.897 1.00 86.56 115 ILE A CA 1
ATOM 875 C C . ILE A 1 115 ? -2.164 -0.639 -15.154 1.00 86.56 115 ILE A C 1
ATOM 877 O O . ILE A 1 115 ? -2.120 0.259 -15.993 1.00 86.56 115 ILE A O 1
ATOM 881 N N . ASP A 1 116 ? -2.934 -1.718 -15.311 1.00 85.25 116 ASP A N 1
ATOM 882 C CA . ASP A 1 116 ? -3.705 -1.971 -16.528 1.00 85.25 116 ASP A CA 1
ATOM 883 C C . ASP A 1 116 ? -4.830 -0.956 -16.718 1.00 85.25 116 ASP A C 1
ATOM 885 O O . ASP A 1 116 ? -5.011 -0.470 -17.833 1.00 85.25 116 ASP A O 1
ATOM 889 N N . ASP A 1 117 ? -5.528 -0.591 -15.643 1.00 84.06 117 ASP A N 1
ATOM 890 C CA . ASP A 1 117 ? -6.592 0.415 -15.703 1.00 84.06 117 ASP A CA 1
ATOM 891 C C . ASP A 1 117 ? -6.053 1.855 -15.620 1.00 84.06 117 ASP A C 1
ATOM 893 O O . ASP A 1 117 ? -6.547 2.761 -16.294 1.00 84.06 117 ASP A O 1
ATOM 897 N N . ARG A 1 118 ? -5.018 2.103 -14.801 1.00 82.69 118 ARG A N 1
ATOM 898 C CA . ARG A 1 118 ? -4.543 3.477 -14.533 1.00 82.69 118 ARG A CA 1
ATOM 899 C C . ARG A 1 118 ? -3.523 4.014 -15.527 1.00 82.69 118 ARG A C 1
ATOM 901 O O . ARG A 1 118 ? -3.422 5.233 -15.674 1.00 82.69 118 ARG A O 1
ATOM 908 N N . HIS A 1 119 ? -2.763 3.119 -16.149 1.00 87.81 119 HIS A N 1
ATOM 909 C CA . HIS A 1 119 ? -1.561 3.415 -16.930 1.00 87.81 119 HIS A CA 1
ATOM 910 C C . HIS A 1 119 ? -1.568 2.626 -18.249 1.00 87.81 119 HIS A C 1
ATOM 912 O O . HIS A 1 119 ? -0.554 2.074 -18.682 1.00 87.81 119 HIS A O 1
ATOM 918 N N . ASP A 1 120 ? -2.733 2.568 -18.896 1.00 85.44 120 ASP A N 1
ATOM 919 C CA . ASP A 1 120 ? -2.988 1.849 -20.152 1.00 85.44 120 ASP A CA 1
ATOM 920 C C . ASP A 1 120 ? -2.132 2.352 -21.330 1.00 85.44 120 ASP A C 1
ATOM 922 O O . ASP A 1 120 ? -1.777 1.580 -22.221 1.00 85.44 120 ASP A O 1
ATOM 926 N N . LEU A 1 121 ? -1.761 3.637 -21.318 1.00 85.62 121 LEU A N 1
ATOM 927 C CA . LEU A 1 121 ? -0.944 4.278 -22.355 1.00 85.62 121 LEU A CA 1
ATOM 928 C C . LEU A 1 121 ? 0.557 4.342 -22.021 1.00 85.62 121 LEU A C 1
ATOM 930 O O . LEU A 1 121 ? 1.327 4.886 -22.818 1.00 85.62 121 LEU A O 1
ATOM 934 N N . VAL A 1 122 ? 0.988 3.846 -20.856 1.00 87.75 122 VAL A N 1
ATOM 935 C CA . VAL A 1 122 ? 2.397 3.884 -20.433 1.00 87.75 122 VAL A CA 1
ATOM 936 C C . VAL A 1 122 ? 3.204 2.799 -21.147 1.00 87.75 122 VAL A C 1
ATOM 938 O O . VAL A 1 122 ? 2.827 1.628 -21.166 1.00 87.75 122 VAL A O 1
ATOM 941 N N . ASP A 1 123 ? 4.374 3.167 -21.677 1.00 87.12 123 ASP A N 1
ATOM 942 C CA . ASP A 1 123 ? 5.357 2.187 -22.141 1.00 87.12 123 ASP A CA 1
ATOM 943 C C . ASP A 1 123 ? 6.069 1.536 -20.946 1.00 87.12 123 ASP A C 1
ATOM 945 O O . ASP A 1 123 ? 7.057 2.036 -20.406 1.00 87.12 123 ASP A O 1
ATOM 949 N N . ARG A 1 124 ? 5.552 0.378 -20.539 1.00 88.69 124 ARG A N 1
ATOM 950 C CA . ARG A 1 124 ? 6.048 -0.410 -19.402 1.00 88.69 124 ARG A CA 1
ATOM 951 C C . ARG A 1 124 ? 7.460 -0.952 -19.615 1.00 88.69 124 ARG A C 1
ATOM 953 O O . ARG A 1 124 ? 8.125 -1.313 -18.649 1.00 88.69 124 ARG A O 1
ATOM 960 N N . SER A 1 125 ? 7.967 -0.999 -20.846 1.00 86.62 125 SER A N 1
ATOM 961 C CA . SER A 1 125 ? 9.343 -1.452 -21.088 1.00 86.62 125 SER A CA 1
ATOM 962 C C . SER A 1 125 ? 10.403 -0.503 -20.516 1.00 86.62 125 SER A C 1
ATOM 964 O O . SER A 1 125 ? 11.576 -0.859 -20.440 1.00 86.62 125 SER A O 1
ATOM 966 N N . LEU A 1 126 ? 9.991 0.690 -20.088 1.00 88.06 126 LEU A N 1
ATOM 967 C CA . LEU A 1 126 ? 10.856 1.711 -19.511 1.00 88.06 126 LEU A CA 1
ATOM 968 C C . LEU A 1 126 ? 10.916 1.672 -17.976 1.00 88.06 126 LEU A C 1
ATOM 970 O O . LEU A 1 126 ? 11.735 2.392 -17.404 1.00 88.06 126 LEU A O 1
ATOM 974 N N . SER A 1 127 ? 10.062 0.876 -17.319 1.00 90.69 127 SER A N 1
ATOM 975 C CA . SER A 1 127 ? 9.998 0.797 -15.856 1.00 90.69 127 SER A CA 1
ATOM 976 C C . SER A 1 127 ? 10.653 -0.460 -15.303 1.00 90.69 127 SER A C 1
ATOM 978 O O . SER A 1 127 ? 10.404 -1.573 -15.778 1.00 90.69 127 SER A O 1
ATOM 980 N N . GLU A 1 128 ? 11.414 -0.290 -14.223 1.00 91.38 128 GLU A N 1
ATOM 981 C CA . GLU A 1 128 ? 12.085 -1.396 -13.533 1.00 91.38 128 GLU A CA 1
ATOM 982 C C . GLU A 1 128 ? 11.081 -2.356 -12.884 1.00 91.38 128 GLU A C 1
ATOM 984 O O . GLU A 1 128 ? 11.331 -3.562 -12.832 1.00 91.38 128 GLU A O 1
ATOM 989 N N . PHE A 1 129 ? 9.909 -1.857 -12.473 1.00 90.88 129 PHE A N 1
ATOM 990 C CA . PHE A 1 129 ? 8.835 -2.679 -11.906 1.00 90.88 129 PHE A CA 1
ATOM 991 C C . PHE A 1 129 ? 8.263 -3.702 -12.893 1.00 90.88 129 PHE A C 1
ATOM 993 O O . PHE A 1 129 ? 7.762 -4.746 -12.480 1.00 90.88 129 PHE A O 1
ATOM 1000 N N . THR A 1 130 ? 8.336 -3.425 -14.192 1.00 87.31 130 THR A N 1
ATOM 1001 C CA . THR A 1 130 ? 7.796 -4.279 -15.261 1.00 87.31 130 THR A CA 1
ATOM 1002 C C . THR A 1 130 ? 8.895 -4.995 -16.049 1.00 87.31 130 THR A C 1
ATOM 1004 O O . THR A 1 130 ? 8.641 -5.530 -17.127 1.00 87.31 130 THR A O 1
ATOM 1007 N N . GLY A 1 131 ? 10.117 -5.048 -15.503 1.00 78.31 131 GLY A N 1
ATOM 1008 C CA . GLY A 1 131 ? 11.267 -5.723 -16.116 1.00 78.31 131 GLY A CA 1
ATOM 1009 C C . GLY A 1 131 ? 12.006 -4.887 -17.165 1.00 78.31 131 GLY A C 1
ATOM 1010 O O . GLY A 1 131 ? 12.920 -5.388 -17.821 1.00 78.31 131 GLY A O 1
ATOM 1011 N N . GLY A 1 132 ? 11.631 -3.617 -17.315 1.00 74.12 132 GLY A N 1
ATOM 1012 C CA . GLY A 1 132 ? 12.319 -2.627 -18.125 1.00 74.12 132 GLY A CA 1
ATOM 1013 C C . GLY A 1 132 ? 13.513 -2.042 -17.385 1.00 74.12 132 GLY A C 1
ATOM 1014 O O . GLY A 1 132 ? 13.358 -1.288 -16.435 1.00 74.12 132 GLY A O 1
ATOM 1015 N N . GLY A 1 133 ? 14.734 -2.365 -17.799 1.00 58.44 133 GLY A N 1
ATOM 1016 C CA . GLY A 1 133 ? 15.902 -1.677 -17.255 1.00 58.44 133 GLY A CA 1
ATOM 1017 C C . GLY A 1 133 ? 15.934 -0.245 -17.777 1.00 58.44 133 GLY A C 1
ATOM 1018 O O . GLY A 1 133 ? 15.985 -0.054 -18.995 1.00 58.44 133 GLY A O 1
ATOM 1019 N N . ARG A 1 134 ? 15.978 0.762 -16.893 1.00 54.84 134 ARG A N 1
ATOM 1020 C CA . ARG A 1 134 ? 16.385 2.114 -17.294 1.00 54.84 134 ARG A CA 1
ATOM 1021 C C . ARG A 1 134 ? 17.790 2.015 -17.881 1.00 54.84 134 ARG A C 1
ATOM 1023 O O . ARG A 1 134 ? 18.792 2.033 -17.168 1.00 54.84 134 ARG A O 1
ATOM 1030 N N . SER A 1 135 ? 17.895 1.917 -19.205 1.00 44.75 135 SER A N 1
ATOM 1031 C CA . SER A 1 135 ? 19.145 2.223 -19.880 1.00 44.75 135 SER A CA 1
ATOM 1032 C C . SER A 1 135 ? 19.399 3.695 -19.587 1.00 44.75 135 SER A C 1
ATOM 1034 O O . SER A 1 135 ? 18.735 4.555 -20.163 1.00 44.75 135 SER A O 1
ATOM 1036 N N . ASN A 1 136 ? 20.291 3.985 -18.641 1.00 45.12 136 ASN A N 1
ATOM 1037 C CA . ASN A 1 136 ? 20.757 5.334 -18.359 1.00 45.12 136 ASN A CA 1
ATOM 1038 C C . ASN A 1 136 ? 21.338 5.935 -19.650 1.00 45.12 136 ASN A C 1
ATOM 1040 O O . ASN A 1 136 ? 22.524 5.822 -19.945 1.00 45.12 136 ASN A O 1
ATOM 1044 N N . LYS A 1 137 ? 20.476 6.576 -20.434 1.00 39.66 137 LYS A N 1
ATOM 1045 C CA . LYS A 1 137 ? 20.813 7.573 -21.441 1.00 39.66 137 LYS A CA 1
ATOM 1046 C C . LYS A 1 137 ? 20.172 8.889 -21.021 1.00 39.66 137 LYS A C 1
ATOM 1048 O O . LYS A 1 137 ? 19.459 9.527 -21.784 1.00 39.66 137 LYS A O 1
ATOM 1053 N N . PHE A 1 138 ? 20.514 9.348 -19.820 1.00 42.16 138 PHE A N 1
ATOM 1054 C CA . PHE A 1 138 ? 20.830 10.765 -19.722 1.00 42.16 138 PHE A CA 1
ATOM 1055 C C . PHE A 1 138 ? 22.140 10.950 -20.484 1.00 42.16 138 PHE A C 1
ATOM 1057 O O . PHE A 1 138 ? 23.229 10.705 -19.969 1.00 42.16 138 PHE A O 1
ATOM 1064 N N . VAL A 1 139 ? 22.015 11.277 -21.771 1.00 37.94 139 VAL A N 1
ATOM 1065 C CA . VAL A 1 139 ? 23.132 11.797 -22.550 1.00 37.94 139 VAL A CA 1
ATOM 1066 C C . VAL A 1 139 ? 23.575 13.071 -21.846 1.00 37.94 139 VAL A C 1
ATOM 1068 O O . VAL A 1 139 ? 22.875 14.079 -21.836 1.00 37.94 139 VAL A O 1
ATOM 1071 N N . VAL A 1 140 ? 24.741 12.979 -21.217 1.00 48.59 140 VAL A N 1
ATOM 1072 C CA . VAL A 1 140 ? 25.595 14.118 -20.915 1.00 48.59 140 VAL A CA 1
ATOM 1073 C C . VAL A 1 140 ? 25.889 14.795 -22.249 1.00 48.59 140 VAL A C 1
ATOM 1075 O O . VAL A 1 140 ? 26.716 14.311 -23.020 1.00 48.59 140 VAL A O 1
ATOM 1078 N N . GLU A 1 141 ? 25.219 15.907 -22.541 1.00 36.31 141 GLU A N 1
ATOM 1079 C CA . GLU A 1 141 ? 25.737 16.852 -23.525 1.00 36.31 141 GLU A CA 1
ATOM 1080 C C . GLU A 1 141 ? 26.782 17.712 -22.816 1.00 36.31 141 GLU A C 1
ATOM 1082 O O . GLU A 1 141 ? 26.529 18.797 -22.295 1.00 36.31 141 GLU A O 1
ATOM 1087 N N . GLY A 1 142 ? 27.977 17.137 -22.712 1.00 37.38 142 GLY A N 1
ATOM 1088 C CA . GLY A 1 142 ? 29.164 17.862 -22.319 1.00 37.38 142 GLY A CA 1
ATOM 1089 C C . GLY A 1 142 ? 29.541 18.826 -23.433 1.00 37.38 142 GLY A C 1
ATOM 1090 O O . GLY A 1 142 ? 29.878 18.404 -24.538 1.00 37.38 142 GLY A O 1
ATOM 1091 N N . LYS A 1 143 ? 29.563 20.119 -23.118 1.00 31.72 143 LYS A N 1
ATOM 1092 C CA . LYS A 1 143 ? 30.452 21.056 -23.797 1.00 31.72 143 LYS A CA 1
ATOM 1093 C C . LYS A 1 143 ? 31.546 21.465 -22.808 1.00 31.72 143 LYS A C 1
ATOM 1095 O O . LYS A 1 143 ? 31.259 22.241 -21.898 1.00 31.72 143 LYS A O 1
ATOM 1100 N N . PRO A 1 144 ? 32.778 20.948 -22.941 1.00 35.34 144 PRO A N 1
ATOM 1101 C CA . PRO A 1 144 ? 33.909 21.456 -22.187 1.00 35.34 144 PRO A CA 1
ATOM 1102 C C . PRO A 1 144 ? 34.379 22.747 -22.864 1.00 35.34 144 PRO A C 1
ATOM 1104 O O . PRO A 1 144 ? 34.740 22.743 -24.040 1.00 35.34 144 PRO A O 1
ATOM 1107 N N . VAL A 1 145 ? 34.349 23.865 -22.141 1.00 38.75 145 VAL A N 1
ATOM 1108 C CA . VAL A 1 145 ? 35.190 25.015 -22.484 1.00 38.75 145 VAL A CA 1
ATOM 1109 C C . VAL A 1 145 ? 36.397 24.941 -21.566 1.00 38.75 145 VAL A C 1
ATOM 1111 O O . VAL A 1 145 ? 36.321 25.224 -20.374 1.00 38.75 145 VAL A O 1
ATOM 1114 N N . GLU A 1 146 ? 37.482 24.470 -22.159 1.00 38.94 146 GLU A N 1
ATOM 1115 C CA . GLU A 1 146 ? 38.842 24.492 -21.650 1.00 38.94 146 GLU A CA 1
ATOM 1116 C C . GLU A 1 146 ? 39.315 25.945 -21.516 1.00 38.94 146 GLU A C 1
ATOM 1118 O O . GLU A 1 146 ? 39.397 26.660 -22.513 1.00 38.94 146 GLU A O 1
ATOM 1123 N N . VAL A 1 147 ? 39.634 26.378 -20.294 1.00 37.91 147 VAL A N 1
ATOM 1124 C CA . VAL A 1 147 ? 40.644 27.418 -20.057 1.00 37.91 147 VAL A CA 1
ATOM 1125 C C . VAL A 1 147 ? 41.371 27.080 -18.754 1.00 37.91 147 VAL A C 1
ATOM 1127 O O . VAL A 1 147 ? 40.772 27.056 -17.682 1.00 37.91 147 VAL A O 1
ATOM 1130 N N . GLU A 1 148 ? 42.668 26.823 -18.856 1.00 39.00 148 GLU A N 1
ATOM 1131 C CA . GLU A 1 148 ? 43.624 26.653 -17.754 1.00 39.00 148 GLU A CA 1
ATOM 1132 C C . GLU A 1 148 ? 44.752 27.703 -17.937 1.00 39.00 148 GLU A C 1
ATOM 1134 O O . GLU A 1 148 ? 44.892 28.245 -19.037 1.00 39.00 148 GLU A O 1
ATOM 1139 N N . PRO A 1 149 ? 45.634 27.973 -16.956 1.00 50.47 149 PRO A N 1
ATOM 1140 C CA . PRO A 1 149 ? 45.384 28.488 -15.603 1.00 50.47 149 PRO A CA 1
ATOM 1141 C C . PRO A 1 149 ? 46.307 29.699 -15.276 1.00 50.47 149 PRO A C 1
ATOM 1143 O O . PRO A 1 149 ? 47.363 29.849 -15.881 1.00 50.47 149 PRO A O 1
ATOM 1146 N N . VAL A 1 150 ? 46.013 30.517 -14.250 1.00 34.56 150 VAL A N 1
ATOM 1147 C CA . VAL A 1 150 ? 47.069 31.260 -13.513 1.00 34.56 150 VAL A CA 1
ATOM 1148 C C . VAL A 1 150 ? 46.747 31.307 -12.016 1.00 34.56 150 VAL A C 1
ATOM 1150 O O . VAL A 1 150 ? 45.601 31.449 -11.603 1.00 34.56 150 VAL A O 1
ATOM 1153 N N . ALA A 1 151 ? 47.812 31.120 -11.242 1.00 34.66 151 ALA A N 1
ATOM 1154 C CA . ALA A 1 151 ? 47.908 30.691 -9.859 1.00 34.66 151 ALA A CA 1
ATOM 1155 C C . ALA A 1 151 ? 47.459 31.679 -8.759 1.00 34.66 151 ALA A C 1
ATOM 1157 O O . ALA A 1 151 ? 47.131 32.841 -8.975 1.00 34.66 151 ALA A O 1
ATOM 1158 N N . ALA A 1 152 ? 47.483 31.116 -7.549 1.00 34.56 152 ALA A N 1
ATOM 1159 C CA . ALA A 1 152 ? 46.858 31.511 -6.296 1.00 34.56 152 ALA A CA 1
ATOM 1160 C C . ALA A 1 152 ? 47.552 32.609 -5.466 1.00 34.56 152 ALA A C 1
ATOM 1162 O O . ALA A 1 152 ? 48.767 32.786 -5.534 1.00 34.56 152 ALA A O 1
ATOM 1163 N N . SER A 1 153 ? 46.761 33.225 -4.574 1.00 34.31 153 SER A N 1
ATOM 1164 C CA . SER A 1 153 ? 47.028 33.610 -3.161 1.00 34.31 153 SER A CA 1
ATOM 1165 C C . SER A 1 153 ? 45.896 34.568 -2.726 1.00 34.31 153 SER A C 1
ATOM 1167 O O . SER A 1 153 ? 45.487 35.392 -3.529 1.00 34.31 153 SER A O 1
ATOM 1169 N N . SER A 1 154 ? 45.281 34.567 -1.540 1.00 32.66 154 SER A N 1
ATOM 1170 C CA . SER A 1 154 ? 45.613 34.020 -0.225 1.00 32.66 154 SER A CA 1
ATOM 1171 C C . SER A 1 154 ? 44.351 33.892 0.653 1.00 32.66 154 SER A C 1
ATOM 1173 O O . SER A 1 154 ? 43.427 34.690 0.550 1.00 32.66 154 SER A O 1
ATOM 1175 N N . LEU A 1 155 ? 44.396 32.880 1.526 1.00 35.12 155 LEU A N 1
ATOM 1176 C CA . LEU A 1 155 ? 43.799 32.689 2.863 1.00 35.12 155 LEU A CA 1
ATOM 1177 C C . LEU A 1 155 ? 42.879 33.772 3.469 1.00 35.12 155 LEU A C 1
ATOM 1179 O O . LEU A 1 155 ? 43.282 34.921 3.582 1.00 35.12 155 LEU A O 1
ATOM 1183 N N . MET A 1 156 ? 41.748 33.326 4.038 1.00 31.53 156 MET A N 1
ATOM 1184 C CA . MET A 1 156 ? 41.334 33.466 5.461 1.00 31.53 156 MET A CA 1
ATOM 1185 C C . MET A 1 156 ? 40.008 32.687 5.645 1.00 31.53 156 MET A C 1
ATOM 1187 O O . MET A 1 156 ? 38.995 33.023 5.047 1.00 31.53 156 MET A O 1
ATOM 1191 N N . LEU A 1 157 ? 40.046 31.464 6.184 1.00 35.41 157 LEU A N 1
ATOM 1192 C CA . LEU A 1 157 ? 39.736 31.101 7.579 1.00 35.41 157 LEU A CA 1
ATOM 1193 C C . LEU A 1 157 ? 38.300 31.450 8.033 1.00 35.41 157 LEU A C 1
ATOM 1195 O O . LEU A 1 157 ? 38.021 32.578 8.421 1.00 35.41 157 LEU A O 1
ATOM 1199 N N . ALA A 1 158 ? 37.419 30.442 8.084 1.00 31.31 158 ALA A N 1
ATOM 1200 C CA . ALA A 1 158 ? 36.180 30.493 8.863 1.00 31.31 158 ALA A CA 1
ATOM 1201 C C . ALA A 1 158 ? 35.845 29.112 9.464 1.00 31.31 158 ALA A C 1
ATOM 1203 O O . ALA A 1 158 ? 35.237 28.248 8.837 1.00 31.31 158 ALA A O 1
ATOM 1204 N N . LYS A 1 159 ? 36.270 28.930 10.712 1.00 36.09 159 LYS A N 1
ATOM 1205 C CA . LYS A 1 159 ? 35.654 28.104 11.763 1.00 36.09 159 LYS A CA 1
ATOM 1206 C C . LYS A 1 159 ? 35.501 29.083 12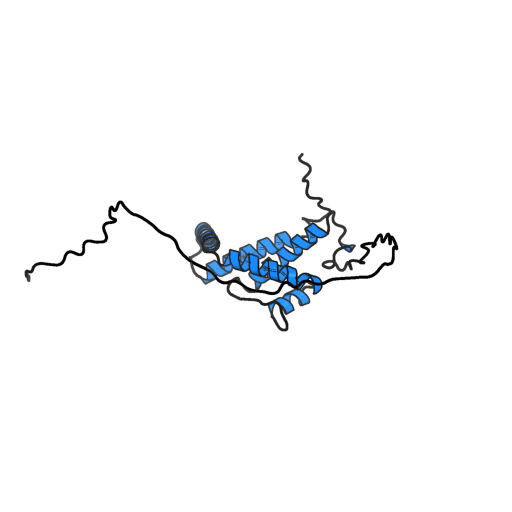.942 1.00 36.09 159 LYS A C 1
ATOM 1208 O O . LYS A 1 159 ? 36.377 29.920 13.105 1.00 36.09 159 LYS A O 1
ATOM 1213 N N . GLU A 1 160 ? 34.494 29.114 13.802 1.00 31.45 160 GLU A N 1
ATOM 1214 C CA . GLU A 1 160 ? 33.411 28.207 14.166 1.00 31.45 160 GLU A CA 1
ATOM 1215 C C . GLU A 1 160 ? 32.597 28.917 15.293 1.00 31.45 160 GLU A C 1
ATOM 1217 O O . GLU A 1 160 ? 33.105 29.837 15.928 1.00 31.45 160 GLU A O 1
ATOM 1222 N N . SER A 1 161 ? 31.370 28.443 15.551 1.00 33.84 161 SER A N 1
ATOM 1223 C CA . SER A 1 161 ? 30.601 28.491 16.819 1.00 33.84 161 SER A CA 1
ATOM 1224 C C . SER A 1 161 ? 29.935 29.771 17.380 1.00 33.84 161 SER A C 1
ATOM 1226 O O . SER A 1 161 ? 30.501 30.848 17.515 1.00 33.84 161 SER A O 1
ATOM 1228 N N . LYS A 1 162 ? 28.679 29.546 17.812 1.00 39.41 162 LYS A N 1
ATOM 1229 C CA . LYS A 1 162 ? 27.817 30.321 18.740 1.00 39.41 162 LYS A CA 1
ATOM 1230 C C . LYS A 1 162 ? 28.353 30.187 20.191 1.00 39.41 162 LYS A C 1
ATOM 1232 O O . LYS A 1 162 ? 28.986 29.165 20.456 1.00 39.41 162 LYS A O 1
ATOM 1237 N N . PRO A 1 163 ? 28.062 31.094 21.158 1.00 39.34 163 PRO A N 1
ATOM 1238 C CA . PRO A 1 163 ? 26.760 31.167 21.858 1.00 39.34 163 PRO A CA 1
ATOM 1239 C C . PRO A 1 163 ? 26.278 32.608 22.215 1.00 39.34 163 PRO A C 1
ATOM 1241 O O . PRO A 1 163 ? 26.954 33.594 21.958 1.00 39.34 163 PRO A O 1
ATOM 1244 N N . ALA A 1 164 ? 25.059 32.713 22.768 1.00 36.44 164 ALA A N 1
ATOM 1245 C CA . ALA A 1 164 ? 24.325 33.929 23.197 1.00 36.44 164 ALA A CA 1
ATOM 1246 C C . ALA A 1 164 ? 24.751 34.432 24.614 1.00 36.44 164 ALA A C 1
ATOM 1248 O O . ALA A 1 164 ? 25.666 33.828 25.171 1.00 36.44 164 ALA A O 1
ATOM 1249 N N . PRO A 1 165 ? 23.997 35.293 25.351 1.00 59.03 165 PRO A N 1
ATOM 1250 C CA . PRO A 1 165 ? 23.326 36.596 25.101 1.00 59.03 165 PRO A CA 1
ATOM 1251 C C . PRO A 1 165 ? 23.716 37.685 26.158 1.00 59.03 165 PRO A C 1
ATOM 1253 O O . PRO A 1 165 ? 24.149 37.331 27.248 1.00 59.03 165 PRO A O 1
ATOM 1256 N N . THR A 1 166 ? 23.443 38.988 25.940 1.00 33.88 166 THR A N 1
ATOM 1257 C CA . THR A 1 166 ? 23.442 40.000 27.038 1.00 33.88 166 THR A CA 1
ATOM 1258 C C . THR A 1 166 ? 22.353 41.067 26.869 1.00 33.88 166 THR A C 1
ATOM 1260 O O . THR A 1 166 ? 22.088 41.549 25.772 1.00 33.88 166 THR A O 1
ATOM 1263 N N . ALA A 1 167 ? 21.721 41.389 27.999 1.00 37.41 167 ALA A N 1
ATOM 1264 C CA . ALA A 1 167 ? 20.528 42.200 28.212 1.00 37.41 167 ALA A CA 1
ATOM 1265 C C . ALA A 1 167 ? 20.750 43.725 28.240 1.00 37.41 167 ALA A C 1
ATOM 1267 O O . ALA A 1 167 ? 21.817 44.199 28.610 1.00 37.41 167 ALA A O 1
ATOM 1268 N N . THR A 1 168 ? 19.682 44.484 27.978 1.00 36.06 168 THR A N 1
ATOM 1269 C CA . THR A 1 168 ? 19.339 45.823 28.520 1.00 36.06 168 THR A CA 1
ATOM 1270 C C . THR A 1 168 ? 17.858 46.031 28.146 1.00 36.06 168 THR A C 1
ATOM 1272 O O . THR A 1 168 ? 17.504 45.741 27.013 1.00 36.06 168 THR A O 1
ATOM 1275 N N . GLY A 1 169 ? 16.876 46.447 28.943 1.00 31.83 169 GLY A N 1
ATOM 1276 C CA . GLY A 1 169 ? 16.741 46.996 30.290 1.00 31.83 169 GLY A CA 1
ATOM 1277 C C . GLY A 1 169 ? 15.377 47.725 30.291 1.00 31.83 169 GLY A C 1
ATOM 1278 O O . GLY A 1 169 ? 15.173 48.610 29.469 1.00 31.83 169 GLY A O 1
ATOM 1279 N N . TYR A 1 170 ? 14.426 47.283 31.123 1.00 40.03 170 TYR A N 1
ATOM 1280 C CA . TYR A 1 170 ? 13.046 47.806 31.274 1.00 40.03 170 TYR A CA 1
ATOM 1281 C C . TYR A 1 170 ? 13.001 49.218 31.923 1.00 40.03 170 TYR A C 1
ATOM 1283 O O . TYR A 1 170 ? 14.027 49.657 32.445 1.00 40.03 170 TYR A O 1
ATOM 1291 N N . PRO A 1 171 ? 11.848 49.936 31.927 1.00 45.19 171 PRO A N 1
ATOM 1292 C CA . PRO A 1 171 ? 10.768 49.746 32.934 1.00 45.19 171 PRO A CA 1
ATOM 1293 C C . PRO A 1 171 ? 9.368 49.571 32.283 1.00 45.19 171 PRO A C 1
ATOM 1295 O O . PRO A 1 171 ? 9.093 50.162 31.248 1.00 45.19 171 PRO A O 1
ATOM 1298 N N . ALA A 1 172 ? 8.509 48.627 32.709 1.00 36.69 172 ALA A N 1
ATOM 1299 C CA . ALA A 1 172 ? 7.569 48.664 33.856 1.00 36.69 172 ALA A CA 1
ATOM 1300 C C . ALA A 1 172 ? 6.515 49.799 33.736 1.00 36.69 172 ALA A C 1
ATOM 1302 O O . ALA A 1 172 ? 6.891 50.944 33.552 1.00 36.69 172 ALA A O 1
ATOM 1303 N N . ALA A 1 173 ? 5.192 49.630 33.853 1.00 37.62 173 ALA A N 1
ATOM 1304 C CA . ALA A 1 173 ? 4.334 48.554 34.343 1.00 37.62 173 ALA A CA 1
ATOM 1305 C C . ALA A 1 173 ? 2.869 48.812 33.903 1.00 37.62 173 ALA A C 1
ATOM 1307 O O . ALA A 1 173 ? 2.457 49.968 33.836 1.00 37.62 173 ALA A O 1
ATOM 1308 N N . ARG A 1 174 ? 2.048 47.763 33.739 1.00 40.81 174 ARG A N 1
ATOM 1309 C CA . ARG A 1 174 ? 0.767 47.661 34.468 1.00 40.81 174 ARG A CA 1
ATOM 1310 C C . ARG A 1 174 ? 0.174 46.252 34.411 1.00 40.81 174 ARG A C 1
ATOM 1312 O O . ARG A 1 174 ? -0.269 45.745 33.389 1.00 40.81 174 ARG A O 1
ATOM 1319 N N . GLU A 1 175 ? 0.212 45.676 35.597 1.00 38.50 175 GLU A N 1
ATOM 1320 C CA . GLU A 1 175 ? -0.498 44.538 36.152 1.00 38.50 175 GLU A CA 1
ATOM 1321 C C . GLU A 1 175 ? -2.025 44.644 35.978 1.00 38.50 175 GLU A C 1
ATOM 1323 O O . GLU A 1 175 ? -2.603 45.692 36.261 1.00 38.50 175 GLU A O 1
ATOM 1328 N N . ASN A 1 176 ? -2.681 43.549 35.568 1.00 39.06 176 ASN A N 1
ATOM 1329 C CA . ASN A 1 176 ? -3.883 43.056 36.253 1.00 39.06 176 ASN A CA 1
ATOM 1330 C C . ASN A 1 176 ? -4.273 41.624 35.827 1.00 39.06 176 ASN A C 1
ATOM 1332 O O . ASN A 1 176 ? -4.944 41.394 34.829 1.00 39.06 176 ASN A O 1
ATOM 1336 N N . ARG A 1 177 ? -3.826 40.680 36.665 1.00 38.19 177 ARG A N 1
ATOM 1337 C CA . ARG A 1 177 ? -4.581 39.568 37.277 1.00 38.19 177 ARG A CA 1
ATOM 1338 C C . ARG A 1 177 ? -5.435 38.652 36.383 1.00 38.19 177 ARG A C 1
ATOM 1340 O O . ARG A 1 177 ? -6.603 38.916 36.126 1.00 38.19 177 ARG A O 1
ATOM 1347 N N . LEU A 1 178 ? -4.906 37.446 36.149 1.00 45.81 178 LEU A N 1
ATOM 1348 C CA . LEU A 1 178 ? -5.713 36.221 36.237 1.00 45.81 178 LEU A CA 1
ATOM 1349 C C . LEU A 1 178 ? -6.127 35.977 37.702 1.00 45.81 178 LEU A C 1
ATOM 1351 O O . LEU A 1 178 ? -5.268 36.077 38.582 1.00 45.81 178 LEU A O 1
ATOM 1355 N N . PRO A 1 179 ? -7.357 35.524 37.983 1.00 49.50 179 PRO A N 1
ATOM 1356 C CA . PRO A 1 179 ? -7.632 34.753 39.184 1.00 49.50 179 PRO A CA 1
ATOM 1357 C C . PRO A 1 179 ? -7.390 33.253 38.936 1.00 49.50 179 PRO A C 1
ATOM 1359 O O . PRO A 1 179 ? -7.925 32.653 38.005 1.00 49.50 179 PRO A O 1
ATOM 1362 N N . ARG A 1 180 ? -6.575 32.645 39.805 1.00 53.12 180 ARG A N 1
ATOM 1363 C CA . ARG A 1 180 ? -6.511 31.194 40.058 1.00 53.12 180 ARG A CA 1
ATOM 1364 C C . ARG A 1 180 ? -7.358 30.863 41.316 1.00 53.12 180 ARG A C 1
ATOM 1366 O O . ARG A 1 180 ? -7.859 31.785 41.953 1.00 53.12 180 ARG A O 1
ATOM 1373 N N . PRO A 1 181 ? -7.597 29.577 41.625 1.00 44.69 181 PRO A N 1
ATOM 1374 C CA . PRO A 1 181 ? -8.907 29.013 41.956 1.00 44.69 181 PRO A CA 1
ATOM 1375 C C . PRO A 1 181 ? -9.342 29.210 43.414 1.00 44.69 181 PRO A C 1
ATOM 1377 O O . PRO A 1 181 ? -8.517 29.275 44.321 1.00 44.69 181 PRO A O 1
ATOM 1380 N N . LEU A 1 182 ? -10.658 29.193 43.643 1.00 45.31 182 LEU A N 1
ATOM 1381 C CA . LEU A 1 182 ? -11.241 29.048 44.975 1.00 45.31 182 LEU A CA 1
ATOM 1382 C C . LEU A 1 182 ? -11.364 27.562 45.330 1.00 45.31 182 LEU A C 1
ATOM 1384 O O . LEU A 1 182 ? -12.263 26.866 44.867 1.00 45.31 182 LEU A O 1
ATOM 1388 N N . THR A 1 183 ? -10.480 27.092 46.204 1.00 45.09 183 THR A N 1
ATOM 1389 C CA . THR A 1 183 ? -10.823 26.046 47.171 1.00 45.09 183 THR A CA 1
ATOM 1390 C C . THR A 1 183 ? -11.535 26.704 48.350 1.00 45.09 183 THR A C 1
ATOM 1392 O O . THR A 1 183 ? -10.940 27.552 49.015 1.00 45.09 183 THR A O 1
ATOM 1395 N N . ALA A 1 184 ? -12.767 26.291 48.644 1.00 49.41 184 ALA A N 1
ATOM 1396 C CA . ALA A 1 184 ? -13.414 26.537 49.929 1.00 49.41 184 ALA A CA 1
ATOM 1397 C C . ALA A 1 184 ? -13.607 25.201 50.659 1.00 49.41 184 ALA A C 1
ATOM 1399 O O . ALA A 1 184 ? -13.998 24.193 50.071 1.00 49.41 184 ALA A O 1
ATOM 1400 N N . ARG A 1 185 ? -13.266 25.219 51.945 1.00 41.38 185 ARG A N 1
ATOM 1401 C CA . ARG A 1 185 ? -13.234 24.114 52.901 1.00 41.38 185 ARG A CA 1
ATOM 1402 C C . ARG A 1 185 ? -14.191 24.473 54.043 1.00 41.38 185 ARG A C 1
ATOM 1404 O O . ARG A 1 185 ? -14.104 25.592 54.538 1.00 41.38 185 ARG A O 1
ATOM 1411 N N . GLY A 1 186 ? -14.987 23.500 54.497 1.00 36.97 186 GLY A N 1
ATOM 1412 C CA . GLY A 1 186 ? -15.746 23.502 55.766 1.00 36.97 186 GLY A CA 1
ATOM 1413 C C . GLY A 1 186 ? -17.159 24.081 55.655 1.00 36.97 186 GLY A C 1
ATOM 1414 O O . GLY A 1 186 ? -17.374 25.001 54.883 1.00 36.97 186 GLY A O 1
ATOM 1415 N N . ALA A 1 187 ? -18.185 23.630 56.372 1.00 40.12 187 ALA A N 1
ATOM 1416 C CA . ALA A 1 187 ? -18.446 22.546 57.332 1.00 40.12 187 ALA A CA 1
ATOM 1417 C C . ALA A 1 187 ? -20.004 22.364 57.286 1.00 40.12 187 ALA A C 1
ATOM 1419 O O . ALA A 1 187 ? -20.674 23.214 56.716 1.00 40.12 187 ALA A O 1
ATOM 1420 N N . GLU A 1 188 ? -20.712 21.325 57.731 1.00 42.44 188 GLU A N 1
ATOM 1421 C CA . GLU A 1 188 ? -20.760 20.709 59.055 1.00 42.44 188 GLU A CA 1
ATOM 1422 C C . GLU A 1 188 ? -21.817 19.569 59.059 1.00 42.44 188 GLU A C 1
ATOM 1424 O O . GLU A 1 188 ? -22.550 19.360 58.099 1.00 42.44 188 GLU A O 1
ATOM 1429 N N . ARG A 1 189 ? -21.835 18.821 60.163 1.00 46.56 189 ARG A N 1
ATOM 1430 C CA . ARG A 1 189 ? -22.522 17.558 60.498 1.00 46.56 189 ARG A CA 1
ATOM 1431 C C . ARG A 1 189 ? -24.068 17.622 60.529 1.00 46.56 189 ARG A C 1
ATOM 1433 O O . ARG A 1 189 ? -24.598 18.647 60.931 1.00 46.56 189 ARG A O 1
ATOM 1440 N N . GLN A 1 190 ? -24.758 16.481 60.353 1.00 44.19 190 GLN A N 1
ATOM 1441 C CA . GLN A 1 190 ? -25.443 15.716 61.432 1.00 44.19 190 GLN A CA 1
ATOM 1442 C C . GLN A 1 190 ? -26.400 14.606 60.919 1.00 44.19 190 GLN A C 1
ATOM 1444 O O . GLN A 1 190 ? -27.253 14.839 60.077 1.00 44.19 190 GLN A O 1
ATOM 1449 N N . ASN A 1 191 ? -26.198 13.408 61.486 1.00 44.84 191 ASN A N 1
ATOM 1450 C CA . ASN A 1 191 ? -27.096 12.309 61.890 1.00 44.84 191 ASN A CA 1
ATOM 1451 C C . ASN A 1 191 ? -28.555 12.205 61.397 1.00 44.84 191 ASN A C 1
ATOM 1453 O O . ASN A 1 191 ? -29.339 13.141 61.508 1.00 44.84 191 ASN A O 1
ATOM 1457 N N . GLY A 1 192 ? -28.962 10.959 61.119 1.00 46.59 192 GLY A N 1
ATOM 1458 C CA . GLY A 1 192 ? -30.356 10.513 61.211 1.00 46.59 192 GLY A CA 1
ATOM 1459 C C . GLY A 1 192 ? -30.546 9.051 60.801 1.00 46.59 192 GLY A C 1
ATOM 1460 O O . GLY A 1 192 ? -30.806 8.781 59.636 1.00 46.59 192 GLY A O 1
ATOM 1461 N N . SER A 1 193 ? -30.401 8.123 61.753 1.00 53.34 193 SER A N 1
ATOM 1462 C CA . SER A 1 193 ? -30.871 6.736 61.628 1.00 53.34 193 SER A CA 1
ATOM 1463 C C . SER A 1 193 ? -32.396 6.682 61.526 1.00 53.34 193 SER A C 1
ATOM 1465 O O . SER A 1 193 ? -33.085 7.408 62.243 1.00 53.34 193 SER A O 1
ATOM 1467 N N . GLY A 1 194 ? -32.890 5.751 60.713 1.00 52.75 194 GLY A N 1
ATOM 1468 C CA . GLY A 1 194 ? -34.224 5.162 60.774 1.00 52.75 194 GLY A CA 1
ATOM 1469 C C . GLY A 1 194 ? -34.101 3.694 60.410 1.00 52.75 194 GLY A C 1
ATOM 1470 O O . GLY A 1 194 ? -33.464 3.435 59.366 1.00 52.75 194 GLY A O 1
#

Secondary structure (DSSP, 8-state):
-----S-TT-HHHHHHHHHHHHHHHHHHHH-TTS----STT-HHHHHHHHTT--GGGHHHHHHHHHHHHHHHTSHHHHHHHHHHHHHTT----HHHHHHHHHHHHHHHHHHHH-HHHH-TTS-GGG-GGGT----------------------------------------------PPPP-------------

pLDDT: mean 75.41, std 25.96, range [31.31, 98.56]